Protein AF-X0RWG6-F1 (afdb_monomer_lite)

Secondary structure (DSSP, 8-state):
---HHHHHHHTGGGTT---EEEEETTEEEEEESSHHHHHHHHHHHHHTT--PPTT--EE----TTB-GGG-B--TTSTT--GGGTT-EEEE-TTTS-B-PPPSSHHHHHHHHHTTSSS--HHHHHHHHT-BBTTS-B-EEESHHHHSBTTEEEE-S-GGG--B-GGGS--S-----GGGTS-HHHHHHHHHTTSS-S-TT--SSS-BTTBSPPHHHHHHHHHHHHHHHHHHT-

Foldseek 3Di:
DDDPLRQCQLQLVLFQPQCDFDDAPLDDGATAVDVVLSVLLRLLLVLLVNDADPPFDKQQADHPLQFPPRDGQDSSRPRHDVNRRNFKIQTRCVAQPQDAADPDPVSLVVCVVVSSHSDDPSSQVLQQQWDFPVNHRQKDACCNPRVRRRMIGGDDHPVRNHTPSVSSDDPPPPPPPPVPAPLVRVVVCVVVPLDDADSVCDDPFDGPVGHDDPVSVVVVVVVVVVVVSVVSD

Radius of gyration: 20.29 Å; chains: 1; bounding box: 46×62×39 Å

Sequence (233 aa):
MATTNQVRDWWHLYRCSYGSPTNMFGRSPVYAQNTEWVRALEQAHFNAGYFPTEGGYIGSKRNCPNGIGGKTCQENGNDCSLHNYGLAWDVEYNFNPHIKQATSESQLWDLFNEGVTKYNPDIVDRILAVKNTHGEQMFSWLGYSLGDFMHWQINVPPERQDVDWSTVGDSEMDMQWSDIVDDATWAKAYEDGFIEGNPAVMPQYYFADGPATEDEKKNAYNHIMREQMERTK

pLDDT: mean 78.77, std 21.35, range [32.72, 98.31]

Structure (mmCIF, N/CA/C/O backbone):
data_AF-X0RWG6-F1
#
_entry.id   AF-X0RWG6-F1
#
loop_
_atom_site.group_PDB
_atom_site.id
_atom_site.type_symbol
_atom_site.label_atom_id
_atom_site.label_alt_id
_atom_site.label_comp_id
_atom_site.label_asym_id
_atom_site.label_entity_id
_atom_site.label_seq_id
_atom_site.pdbx_PDB_ins_code
_atom_site.Cartn_x
_atom_site.Cartn_y
_atom_site.Cartn_z
_atom_site.occupancy
_atom_site.B_iso_or_equiv
_atom_site.auth_seq_id
_atom_site.auth_comp_id
_atom_site.auth_asym_id
_atom_site.auth_atom_id
_atom_site.pdbx_PDB_model_num
ATOM 1 N N . MET A 1 1 ? -14.344 0.364 -4.089 1.00 81.12 1 MET A N 1
ATOM 2 C CA . MET A 1 1 ? -13.154 0.857 -3.365 1.00 81.12 1 MET A CA 1
ATOM 3 C C . MET A 1 1 ? -13.531 2.138 -2.635 1.00 81.12 1 MET A C 1
ATOM 5 O O . MET A 1 1 ? -14.317 2.905 -3.186 1.00 81.12 1 MET A O 1
ATOM 9 N N . ALA A 1 2 ? -13.047 2.339 -1.409 1.00 88.25 2 ALA A N 1
ATOM 10 C CA . ALA A 1 2 ? -13.259 3.578 -0.669 1.00 88.25 2 ALA A CA 1
ATOM 11 C C . ALA A 1 2 ? -12.389 4.697 -1.256 1.00 88.25 2 ALA A C 1
ATOM 13 O O . ALA A 1 2 ? -11.316 4.451 -1.803 1.00 88.25 2 ALA A O 1
ATOM 14 N N . THR A 1 3 ? -12.841 5.944 -1.148 1.00 88.75 3 THR A N 1
ATOM 15 C CA . THR A 1 3 ? -11.978 7.085 -1.497 1.00 88.75 3 THR A CA 1
ATOM 16 C C . THR A 1 3 ? -10.972 7.346 -0.375 1.00 88.75 3 THR A C 1
ATOM 18 O O . THR A 1 3 ? -11.255 7.065 0.788 1.00 88.75 3 THR A O 1
ATOM 21 N N . THR A 1 4 ? -9.830 7.975 -0.668 1.00 89.12 4 THR A N 1
ATOM 22 C CA . THR A 1 4 ? -8.869 8.382 0.377 1.00 89.12 4 THR A CA 1
ATOM 23 C C . THR A 1 4 ? -9.514 9.276 1.446 1.00 89.12 4 THR A C 1
ATOM 25 O O . THR A 1 4 ? -9.153 9.182 2.614 1.00 89.12 4 THR A O 1
ATOM 28 N N . ASN A 1 5 ? -10.498 10.111 1.086 1.00 90.50 5 ASN A N 1
ATOM 29 C CA . ASN A 1 5 ? -11.253 10.911 2.061 1.00 90.50 5 ASN A CA 1
ATOM 30 C C . ASN A 1 5 ? -12.082 10.033 2.998 1.00 90.50 5 ASN A C 1
ATOM 32 O O . ASN A 1 5 ? -12.010 10.198 4.207 1.00 90.50 5 ASN A O 1
ATOM 36 N N . GLN A 1 6 ? -12.789 9.048 2.450 1.00 93.81 6 GLN A N 1
ATOM 37 C CA . GLN A 1 6 ? -13.560 8.104 3.253 1.00 93.81 6 GLN A CA 1
ATOM 38 C C . GLN A 1 6 ? -12.669 7.317 4.226 1.00 93.81 6 GLN A C 1
ATOM 40 O O . GLN A 1 6 ? -13.043 7.126 5.379 1.00 93.81 6 GLN A O 1
ATOM 45 N N . VAL A 1 7 ? -11.466 6.917 3.796 1.00 94.81 7 VAL A N 1
ATOM 46 C CA . VAL A 1 7 ? -10.490 6.266 4.686 1.00 94.81 7 VAL A CA 1
ATOM 47 C C . VAL A 1 7 ? -10.042 7.217 5.802 1.00 94.81 7 VAL A C 1
ATOM 49 O O . VAL A 1 7 ? -10.005 6.814 6.961 1.00 94.81 7 VAL A O 1
ATOM 52 N N . ARG A 1 8 ? -9.761 8.494 5.506 1.00 93.88 8 ARG A N 1
ATOM 53 C CA . ARG A 1 8 ? -9.432 9.491 6.548 1.00 93.88 8 ARG A CA 1
ATOM 54 C C . ARG A 1 8 ? -10.553 9.651 7.569 1.00 93.88 8 ARG A C 1
ATOM 56 O O . ARG A 1 8 ? -10.256 9.754 8.755 1.00 93.88 8 ARG A O 1
ATOM 63 N N . ASP A 1 9 ? -11.803 9.655 7.117 1.00 93.62 9 ASP A N 1
ATOM 64 C CA . ASP A 1 9 ? -12.968 9.799 7.990 1.00 93.62 9 ASP A CA 1
ATOM 65 C C . ASP A 1 9 ? -13.109 8.590 8.926 1.00 93.62 9 ASP A C 1
ATOM 67 O O . ASP A 1 9 ? -13.263 8.755 10.139 1.00 93.62 9 ASP A O 1
ATOM 71 N N . TRP A 1 10 ? -12.972 7.369 8.397 1.00 95.31 10 TRP A N 1
ATOM 72 C CA . TRP A 1 10 ? -12.971 6.143 9.205 1.00 95.31 10 TRP A CA 1
ATOM 73 C C . TRP A 1 10 ? -11.865 6.139 10.263 1.00 95.31 10 TRP A C 1
ATOM 75 O O . TRP A 1 10 ? -12.089 5.735 11.401 1.00 95.31 10 TRP A O 1
ATOM 85 N N . TRP A 1 11 ? -10.686 6.642 9.904 1.00 94.88 11 TRP A N 1
ATOM 86 C CA . TRP A 1 11 ? -9.484 6.590 10.732 1.00 94.88 11 TRP A CA 1
ATOM 87 C C . TRP A 1 11 ? -9.155 7.905 11.453 1.00 94.88 11 TRP A C 1
ATOM 89 O O . TRP A 1 11 ? -8.044 8.070 11.958 1.00 94.88 11 TRP A O 1
ATOM 99 N N . HIS A 1 12 ? -10.092 8.851 11.540 1.00 92.31 12 HIS A N 1
ATOM 100 C CA . HIS A 1 12 ? -9.817 10.211 12.026 1.00 92.31 12 HIS A CA 1
ATOM 101 C C . HIS A 1 12 ? -9.198 10.262 13.438 1.00 92.31 12 HIS A C 1
ATOM 103 O O . HIS A 1 12 ? -8.358 11.122 13.704 1.00 92.31 12 HIS A O 1
ATOM 109 N N . LEU A 1 13 ? -9.546 9.317 14.322 1.00 92.00 13 LEU A N 1
ATOM 110 C CA . LEU A 1 13 ? -8.987 9.208 15.680 1.00 92.00 13 LEU A CA 1
ATOM 111 C C . LEU A 1 13 ? -7.492 8.850 15.705 1.00 92.00 13 LEU A C 1
ATOM 113 O O . LEU A 1 13 ? -6.821 9.092 16.705 1.00 92.00 13 LEU A O 1
ATOM 117 N N . TYR A 1 14 ? -6.963 8.310 14.607 1.00 93.31 14 TYR A N 1
ATOM 118 C CA . TYR A 1 14 ? -5.566 7.896 14.453 1.00 93.31 14 TYR A CA 1
ATOM 119 C C . TYR A 1 14 ? -4.716 8.946 13.732 1.00 93.31 14 TYR A C 1
ATOM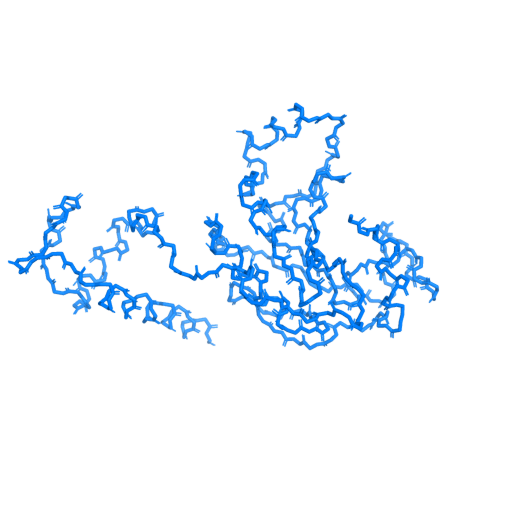 121 O O . TYR A 1 14 ? -3.551 8.707 13.415 1.00 93.31 14 TYR A O 1
ATOM 129 N N . ARG A 1 15 ? -5.275 10.130 13.462 1.00 92.88 15 ARG A N 1
ATOM 130 C CA . ARG A 1 15 ? -4.546 11.234 12.839 1.00 92.88 15 ARG A CA 1
ATOM 131 C C . ARG A 1 15 ? -3.292 11.574 13.642 1.00 92.88 15 ARG A C 1
ATOM 133 O O . ARG A 1 15 ? -3.354 11.773 14.852 1.00 92.88 15 ARG A O 1
ATOM 140 N N . CYS A 1 16 ? -2.164 11.701 12.949 1.00 91.69 16 CYS A N 1
ATOM 141 C CA . CYS A 1 16 ? -0.854 11.974 13.544 1.00 91.69 16 CYS A CA 1
ATOM 142 C C . CYS A 1 16 ? -0.359 10.898 14.523 1.00 91.69 16 CYS A C 1
ATOM 144 O O . CYS A 1 16 ? 0.571 11.149 15.290 1.00 91.69 16 CYS A O 1
ATOM 146 N N . SER A 1 17 ? -0.941 9.702 14.463 1.00 91.56 17 SER A N 1
ATOM 147 C CA . SER A 1 17 ? -0.406 8.479 15.045 1.00 91.56 17 SER A CA 1
ATOM 148 C C . SER A 1 17 ? 0.060 7.587 13.902 1.00 91.56 17 SER A C 1
ATOM 150 O O . SER A 1 17 ? -0.645 7.441 12.912 1.00 91.56 17 SER A O 1
ATOM 152 N N . TYR A 1 18 ? 1.240 6.985 14.025 1.00 85.06 18 TYR A N 1
ATOM 153 C CA . TYR A 1 18 ? 1.789 6.090 12.995 1.00 85.06 18 TYR A CA 1
ATOM 154 C C . TYR A 1 18 ? 1.757 4.618 13.428 1.00 85.06 18 TYR A C 1
ATOM 156 O O . TYR A 1 18 ? 2.225 3.755 12.694 1.00 85.06 18 TYR A O 1
ATOM 164 N N . GLY A 1 19 ? 1.231 4.334 14.623 1.00 90.81 19 GLY A N 1
ATOM 165 C CA . GLY A 1 19 ? 1.231 3.000 15.213 1.00 90.81 19 GLY A CA 1
ATOM 166 C C . GLY A 1 19 ? 2.627 2.515 15.608 1.00 90.81 19 GLY A C 1
ATOM 167 O O . GLY A 1 19 ? 3.456 3.289 16.097 1.00 90.81 19 GLY A O 1
ATOM 168 N N . SER A 1 20 ? 2.878 1.219 15.438 1.00 91.12 20 SER A N 1
ATOM 169 C CA . SER A 1 20 ? 4.115 0.557 15.861 1.00 91.12 20 SER A CA 1
ATOM 170 C C . SER A 1 20 ? 5.115 0.410 14.708 1.00 91.12 20 SER A C 1
ATOM 172 O O . SER A 1 20 ? 4.711 0.231 13.557 1.00 91.12 20 SER A O 1
ATOM 174 N N . PRO A 1 21 ? 6.430 0.475 14.992 1.00 92.56 21 PRO A N 1
ATOM 175 C CA . PRO A 1 21 ? 7.446 0.175 13.996 1.00 92.56 21 PRO A CA 1
ATOM 176 C C . PRO A 1 21 ? 7.470 -1.327 13.676 1.00 92.56 21 PRO A C 1
ATOM 178 O O . PRO A 1 21 ? 7.308 -2.174 14.552 1.00 92.56 21 PRO A O 1
ATOM 181 N N . THR A 1 22 ? 7.731 -1.639 12.416 1.00 92.44 22 THR A N 1
ATOM 182 C CA . THR A 1 22 ? 7.941 -2.970 11.848 1.00 92.44 22 THR A CA 1
ATOM 183 C C . THR A 1 22 ? 8.980 -2.874 10.720 1.00 92.44 22 THR A C 1
ATOM 185 O O . THR A 1 22 ? 9.691 -1.870 10.601 1.00 92.44 22 THR A O 1
ATOM 188 N N . ASN A 1 23 ? 9.091 -3.915 9.900 1.00 92.00 23 ASN A N 1
ATOM 189 C CA . ASN A 1 23 ? 9.908 -3.947 8.697 1.00 92.00 23 ASN A CA 1
ATOM 190 C C . ASN A 1 23 ? 9.072 -4.364 7.476 1.00 92.00 23 ASN A C 1
ATOM 192 O O . ASN A 1 23 ? 8.010 -4.959 7.634 1.00 92.00 23 ASN A O 1
ATOM 196 N N . MET A 1 24 ? 9.553 -4.012 6.285 1.00 89.94 24 MET A N 1
ATOM 197 C CA . MET A 1 24 ? 9.026 -4.470 4.998 1.00 89.94 24 MET A CA 1
ATOM 198 C C . MET A 1 24 ? 10.204 -4.677 4.053 1.00 89.94 24 MET A C 1
ATOM 200 O O . MET A 1 24 ? 11.048 -3.787 3.911 1.00 89.94 24 MET A O 1
ATOM 204 N N . PHE A 1 25 ? 10.290 -5.842 3.429 1.00 88.75 25 PHE A N 1
ATOM 205 C CA . PHE A 1 25 ? 11.396 -6.278 2.584 1.00 88.75 25 PHE A CA 1
ATOM 206 C C . PHE A 1 25 ? 12.756 -6.119 3.279 1.00 88.75 25 PHE A C 1
ATOM 208 O O . PHE A 1 25 ? 13.699 -5.573 2.704 1.00 88.75 25 PHE A O 1
ATOM 215 N N . GLY A 1 26 ? 12.838 -6.477 4.564 1.00 85.31 26 GLY A N 1
ATOM 216 C CA . GLY A 1 26 ? 14.047 -6.308 5.381 1.00 85.31 26 GLY A CA 1
ATOM 217 C C . GLY A 1 26 ? 14.424 -4.853 5.704 1.00 85.31 26 GLY A C 1
ATOM 218 O O . GLY A 1 26 ? 15.473 -4.608 6.294 1.00 85.31 26 GLY A O 1
ATOM 219 N N . ARG A 1 27 ? 13.591 -3.865 5.353 1.00 85.88 27 ARG A N 1
ATOM 220 C CA . ARG A 1 27 ? 13.851 -2.436 5.597 1.00 85.88 27 ARG A CA 1
ATOM 221 C C . ARG A 1 27 ? 13.063 -1.946 6.798 1.00 85.88 27 ARG A C 1
ATOM 223 O O . ARG A 1 27 ? 11.886 -2.260 6.948 1.00 85.88 27 ARG A O 1
ATOM 230 N N . SER A 1 28 ? 13.707 -1.148 7.640 1.00 87.88 28 SER A N 1
ATOM 231 C CA . SER A 1 28 ? 13.160 -0.652 8.904 1.00 87.88 28 SER A CA 1
ATOM 232 C C . SER A 1 28 ? 13.667 0.772 9.186 1.00 87.88 28 SER A C 1
ATOM 234 O O . SER A 1 28 ? 14.787 1.097 8.785 1.00 87.88 28 SER A O 1
ATOM 236 N N . PRO A 1 29 ? 12.894 1.633 9.877 1.00 91.69 29 PRO A N 1
ATOM 237 C CA . PRO A 1 29 ? 11.546 1.383 10.390 1.00 91.69 29 PRO A CA 1
ATOM 238 C C . PRO A 1 29 ? 10.444 1.647 9.356 1.00 91.69 29 PRO A C 1
ATOM 240 O O . PRO A 1 29 ? 10.416 2.697 8.711 1.00 91.69 29 PRO A O 1
ATOM 243 N N . VAL A 1 30 ? 9.484 0.724 9.282 1.00 92.81 30 VAL A N 1
ATOM 244 C CA . VAL A 1 30 ? 8.192 0.899 8.603 1.00 92.81 30 VAL A CA 1
ATOM 245 C C . VAL A 1 30 ? 7.111 1.065 9.665 1.00 92.81 30 VAL A C 1
ATOM 247 O O . VAL A 1 30 ? 7.063 0.277 10.599 1.00 92.81 30 VAL A O 1
ATOM 250 N N . TYR A 1 31 ? 6.268 2.090 9.573 1.00 95.00 31 TYR A N 1
ATOM 251 C CA . TYR A 1 31 ? 5.232 2.355 10.578 1.00 95.00 31 TYR A CA 1
ATOM 252 C C . TYR A 1 31 ? 3.849 1.922 10.092 1.00 95.00 31 TYR A C 1
ATOM 254 O O . TYR A 1 31 ? 3.516 2.108 8.921 1.00 95.00 31 TYR A O 1
ATOM 262 N N . ALA A 1 32 ? 3.056 1.340 10.992 1.00 96.38 32 ALA A N 1
ATOM 263 C CA . ALA A 1 32 ? 1.688 0.911 10.725 1.00 96.38 32 ALA A CA 1
ATOM 264 C C . ALA A 1 32 ? 0.845 0.874 12.008 1.00 96.38 32 ALA A C 1
ATOM 266 O O . ALA A 1 32 ? 1.353 0.491 13.065 1.00 96.38 32 ALA A O 1
ATOM 267 N N . GLN A 1 33 ? -0.456 1.184 11.919 1.00 96.06 33 GLN A N 1
ATOM 268 C CA . GLN A 1 33 ? -1.385 0.967 13.049 1.00 96.06 33 GLN A CA 1
ATOM 269 C C . GLN A 1 33 ? -1.529 -0.515 13.407 1.00 96.06 33 GLN A C 1
ATOM 271 O O . GLN A 1 33 ? -1.665 -0.846 14.581 1.00 96.06 33 GLN A O 1
ATOM 276 N N . ASN A 1 34 ? -1.433 -1.401 12.415 1.00 95.69 34 ASN A N 1
ATOM 277 C CA . ASN A 1 34 ? -1.346 -2.839 12.614 1.00 95.69 34 ASN A CA 1
ATOM 278 C C . ASN A 1 34 ? -0.223 -3.406 11.732 1.00 95.69 34 ASN A C 1
ATOM 280 O O . ASN A 1 34 ? -0.214 -3.249 10.510 1.00 95.69 34 ASN A O 1
ATOM 284 N N . THR A 1 35 ? 0.750 -4.056 12.368 1.00 93.00 35 THR A N 1
ATOM 285 C CA . THR A 1 35 ? 1.936 -4.604 11.700 1.00 93.00 35 THR A CA 1
ATOM 286 C C . THR A 1 35 ? 1.615 -5.808 10.813 1.00 93.00 35 THR A C 1
ATOM 288 O O . THR A 1 35 ? 2.372 -6.081 9.880 1.00 93.00 35 THR A O 1
ATOM 291 N N . GLU A 1 36 ? 0.485 -6.490 11.029 1.00 95.00 36 GLU A N 1
ATOM 292 C CA . GLU A 1 36 ? 0.035 -7.588 10.168 1.00 95.00 36 GLU A CA 1
ATOM 293 C C . GLU A 1 36 ? -0.296 -7.122 8.754 1.00 95.00 36 GLU A C 1
ATOM 295 O O . GLU A 1 36 ? -0.085 -7.872 7.807 1.00 95.00 36 GLU A O 1
ATOM 300 N N . TRP A 1 37 ? -0.738 -5.876 8.578 1.00 97.19 37 TRP A N 1
ATOM 301 C CA . TRP A 1 37 ? -1.005 -5.342 7.246 1.00 97.19 37 TRP A CA 1
ATOM 302 C C . TRP A 1 37 ? 0.262 -5.216 6.413 1.00 97.19 37 TRP A C 1
ATOM 304 O O . TRP A 1 37 ? 0.253 -5.544 5.234 1.00 97.19 37 TRP A O 1
ATOM 314 N N . VAL A 1 38 ? 1.357 -4.765 7.029 1.00 96.12 38 VAL A N 1
ATOM 315 C CA . VAL A 1 38 ? 2.650 -4.646 6.345 1.00 96.12 38 VAL A CA 1
ATOM 316 C C . VAL A 1 38 ? 3.137 -6.027 5.929 1.00 96.12 38 VAL A C 1
ATOM 318 O O . VAL A 1 38 ? 3.558 -6.206 4.791 1.00 96.12 38 VAL A O 1
ATOM 321 N N . ARG A 1 39 ? 2.996 -7.017 6.817 1.00 94.88 39 ARG A N 1
ATOM 322 C CA . ARG A 1 39 ? 3.348 -8.410 6.529 1.00 94.88 39 ARG A CA 1
ATOM 323 C C . ARG A 1 39 ? 2.478 -9.008 5.419 1.00 94.88 39 ARG A C 1
ATOM 325 O O . ARG A 1 39 ? 2.999 -9.695 4.550 1.00 94.88 39 ARG A O 1
ATOM 332 N N . ALA A 1 40 ? 1.172 -8.755 5.434 1.00 96.25 40 ALA A N 1
ATOM 333 C CA . ALA A 1 40 ? 0.257 -9.230 4.400 1.00 96.25 40 ALA A CA 1
ATOM 334 C C . ALA A 1 40 ? 0.555 -8.577 3.045 1.00 96.25 40 ALA A C 1
ATOM 336 O O . ALA A 1 40 ? 0.587 -9.265 2.028 1.00 96.25 40 ALA A O 1
ATOM 337 N N . LEU A 1 41 ? 0.831 -7.270 3.037 1.00 97.31 41 LEU A N 1
ATOM 338 C CA . LEU A 1 41 ? 1.223 -6.541 1.838 1.00 97.31 41 LEU A CA 1
ATOM 339 C C . LEU A 1 41 ? 2.539 -7.093 1.279 1.00 97.31 41 LEU A C 1
ATOM 341 O O . LEU A 1 41 ? 2.598 -7.429 0.104 1.00 97.31 41 LEU A O 1
ATOM 345 N N . GLU A 1 42 ? 3.570 -7.235 2.112 1.00 95.38 42 GLU A N 1
ATOM 346 C CA . GLU A 1 42 ? 4.862 -7.823 1.739 1.00 95.38 42 GLU A CA 1
ATOM 347 C C . GLU A 1 42 ? 4.717 -9.239 1.168 1.00 95.38 42 GLU A C 1
ATOM 349 O O . GLU A 1 42 ? 5.243 -9.530 0.095 1.00 95.38 42 GLU A O 1
ATOM 354 N N . GLN A 1 43 ? 3.968 -10.111 1.845 1.00 92.25 43 GLN A N 1
ATOM 355 C CA . GLN A 1 43 ? 3.752 -11.477 1.378 1.00 92.25 43 GLN A CA 1
ATOM 356 C C . GLN A 1 43 ? 3.003 -11.502 0.042 1.00 92.25 43 GLN A C 1
ATOM 358 O O . GLN A 1 43 ? 3.377 -12.261 -0.849 1.00 92.25 43 GLN A O 1
ATOM 363 N N . ALA A 1 44 ? 1.991 -10.648 -0.132 1.00 94.94 44 ALA A N 1
ATOM 364 C CA . ALA A 1 44 ? 1.261 -10.536 -1.390 1.00 94.94 44 ALA A CA 1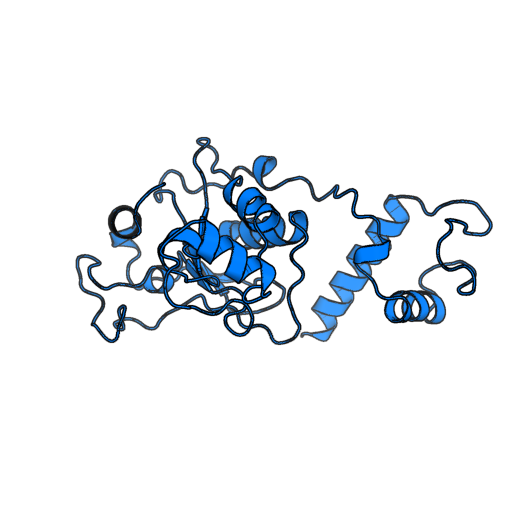
ATOM 365 C C . ALA A 1 44 ? 2.164 -10.065 -2.540 1.00 94.94 44 ALA A C 1
ATOM 367 O O . ALA A 1 44 ? 2.028 -10.560 -3.654 1.00 94.94 44 ALA A O 1
ATOM 368 N N . HIS A 1 45 ? 3.118 -9.166 -2.275 1.00 94.38 45 HIS A N 1
ATOM 369 C CA . HIS A 1 45 ? 4.126 -8.771 -3.261 1.00 94.38 45 HIS A CA 1
ATOM 370 C C . HIS A 1 45 ? 4.988 -9.967 -3.679 1.00 94.38 45 HIS A C 1
ATOM 372 O O . HIS A 1 45 ? 5.111 -10.237 -4.873 1.00 94.38 45 HIS A O 1
ATOM 378 N N . PHE A 1 46 ? 5.537 -10.717 -2.719 1.00 90.06 46 PHE A N 1
ATOM 379 C CA . PHE A 1 46 ? 6.344 -11.898 -3.032 1.00 90.06 46 PHE A CA 1
ATOM 380 C C . PHE A 1 46 ? 5.549 -12.950 -3.811 1.00 90.06 46 PHE A C 1
ATOM 382 O O . PHE A 1 46 ? 5.999 -13.390 -4.864 1.00 90.06 46 PHE A O 1
ATOM 389 N N . ASN A 1 47 ? 4.331 -13.272 -3.364 1.00 85.69 47 ASN A N 1
ATOM 390 C CA . ASN A 1 47 ? 3.434 -14.232 -4.022 1.00 85.69 47 ASN A CA 1
ATOM 391 C C . ASN A 1 47 ? 3.009 -13.802 -5.436 1.00 85.69 47 ASN A C 1
ATOM 393 O O . ASN A 1 47 ? 2.520 -14.605 -6.237 1.00 85.69 47 ASN A O 1
ATOM 397 N N . ALA A 1 48 ? 3.149 -12.516 -5.733 1.00 87.62 48 ALA A N 1
ATOM 398 C CA . ALA A 1 48 ? 2.871 -11.944 -7.030 1.00 87.62 48 ALA A CA 1
ATOM 399 C C . ALA A 1 48 ? 4.099 -11.893 -7.955 1.00 87.62 48 ALA A C 1
ATOM 401 O O . ALA A 1 48 ? 3.959 -11.518 -9.115 1.00 87.62 48 ALA A O 1
ATOM 402 N N . GLY A 1 49 ? 5.282 -12.292 -7.475 1.00 86.06 49 GLY A N 1
ATOM 403 C CA . GLY A 1 49 ? 6.538 -12.228 -8.227 1.00 86.06 49 GLY A CA 1
ATOM 404 C C . GLY A 1 49 ? 7.231 -10.865 -8.158 1.00 86.06 49 GLY A C 1
ATOM 405 O O . GLY A 1 49 ? 8.100 -10.571 -8.976 1.00 86.06 49 GLY A O 1
ATOM 406 N N . TYR A 1 50 ? 6.864 -10.006 -7.203 1.00 89.81 50 TYR A N 1
ATOM 407 C CA . TYR A 1 50 ? 7.579 -8.757 -6.965 1.00 89.81 50 TYR A CA 1
ATOM 408 C C . TYR A 1 50 ? 8.870 -9.025 -6.184 1.00 89.81 50 TYR A C 1
ATOM 410 O O . TYR A 1 50 ? 8.835 -9.453 -5.028 1.00 89.81 50 TYR A O 1
ATOM 418 N N . PHE A 1 51 ? 10.013 -8.693 -6.781 1.00 89.25 51 PHE A N 1
ATOM 419 C CA . PHE A 1 51 ? 11.319 -8.791 -6.128 1.00 89.25 51 PHE A CA 1
ATOM 420 C C . PHE A 1 51 ? 11.816 -7.404 -5.719 1.00 89.25 51 PHE A C 1
ATOM 422 O O . PHE A 1 51 ? 11.990 -6.560 -6.599 1.00 89.25 51 PHE A O 1
ATOM 429 N N . PRO A 1 52 ? 12.060 -7.116 -4.427 1.00 88.81 52 PRO A N 1
ATOM 430 C CA . PRO A 1 52 ? 12.561 -5.814 -3.993 1.00 88.81 52 PRO A CA 1
ATOM 431 C C . PRO A 1 52 ? 13.996 -5.566 -4.496 1.00 88.81 52 PRO A C 1
ATOM 433 O O . PRO A 1 52 ? 14.834 -6.460 -4.462 1.00 88.81 52 PRO A O 1
ATOM 436 N N . THR A 1 53 ? 14.304 -4.341 -4.928 1.00 89.31 53 THR A N 1
ATOM 437 C CA . THR A 1 53 ? 15.645 -3.948 -5.399 1.00 89.31 53 THR A CA 1
ATOM 438 C C . THR A 1 53 ? 16.520 -3.539 -4.225 1.00 89.31 53 THR A C 1
ATOM 440 O O . THR A 1 53 ? 16.107 -2.711 -3.418 1.00 89.31 53 THR A O 1
ATOM 443 N N . GLU A 1 54 ? 17.758 -4.022 -4.143 1.00 85.19 54 GLU A N 1
ATOM 444 C CA . GLU A 1 54 ? 18.714 -3.550 -3.133 1.00 85.19 54 GLU A CA 1
ATOM 445 C C . GLU A 1 54 ? 18.770 -2.006 -3.072 1.00 85.19 54 GLU A C 1
ATOM 447 O O . GLU A 1 54 ? 18.827 -1.317 -4.089 1.00 85.19 54 GLU A O 1
ATOM 452 N N . GLY A 1 55 ? 18.676 -1.439 -1.865 1.00 82.00 55 GLY A N 1
ATOM 453 C CA . GLY A 1 55 ? 18.662 0.016 -1.666 1.00 82.00 55 GLY A CA 1
ATOM 454 C C . GLY A 1 55 ? 17.343 0.731 -2.003 1.00 82.00 55 GLY A C 1
ATOM 455 O O . GLY A 1 55 ? 17.252 1.947 -1.832 1.00 82.00 55 GLY A O 1
ATOM 456 N N . GLY A 1 56 ? 16.294 0.018 -2.431 1.00 89.69 56 GLY A N 1
ATOM 457 C CA . GLY A 1 56 ? 14.942 0.579 -2.532 1.00 89.69 56 GLY A CA 1
ATOM 458 C C . GLY A 1 56 ? 14.467 1.169 -1.199 1.00 89.69 56 GLY A C 1
ATOM 459 O O . GLY A 1 56 ? 14.780 0.646 -0.134 1.00 89.69 56 GLY A O 1
ATOM 460 N N . TYR A 1 57 ? 13.726 2.274 -1.224 1.00 92.62 57 TYR A N 1
ATOM 461 C CA . TYR A 1 57 ? 13.254 2.940 -0.004 1.00 92.62 57 TYR A CA 1
ATOM 462 C C . TYR A 1 57 ? 11.773 2.665 0.249 1.00 92.62 57 TYR A C 1
ATOM 464 O O . TYR A 1 57 ? 10.978 2.757 -0.683 1.00 92.62 57 TYR A O 1
ATOM 472 N N . ILE A 1 58 ? 11.405 2.397 1.507 1.00 95.19 58 ILE A N 1
ATOM 473 C CA . ILE A 1 58 ? 10.007 2.273 1.940 1.00 95.19 58 ILE A CA 1
ATOM 474 C C . ILE A 1 58 ? 9.611 3.519 2.731 1.00 95.19 58 ILE A C 1
ATOM 476 O O . ILE A 1 58 ? 10.048 3.723 3.867 1.00 95.19 58 ILE A O 1
ATOM 480 N N . GLY A 1 59 ? 8.769 4.356 2.130 1.00 93.25 59 GLY A N 1
ATOM 481 C CA . GLY A 1 59 ? 8.122 5.464 2.825 1.00 93.25 59 GLY A CA 1
ATOM 482 C C . GLY A 1 59 ? 6.927 4.945 3.612 1.00 93.25 59 GLY A C 1
ATOM 483 O O . GLY A 1 59 ? 6.135 4.180 3.086 1.00 93.25 59 GLY A O 1
ATOM 484 N N . SER A 1 60 ? 6.790 5.313 4.881 1.00 91.62 60 SER A N 1
ATOM 485 C CA . SER A 1 60 ? 5.682 4.820 5.729 1.00 91.62 60 SER A CA 1
ATOM 486 C C . SER A 1 60 ? 5.195 5.823 6.768 1.00 91.62 60 SER A C 1
ATOM 488 O O . SER A 1 60 ? 4.285 5.557 7.552 1.00 91.62 60 SER A O 1
ATOM 490 N N . LYS A 1 61 ? 5.851 6.981 6.833 1.00 88.75 61 LYS A N 1
ATOM 491 C CA . LYS A 1 61 ? 5.524 8.028 7.787 1.00 88.75 61 LYS A CA 1
ATOM 492 C C . LYS A 1 61 ? 5.719 9.384 7.162 1.00 88.75 61 LYS A C 1
ATOM 494 O O . LYS A 1 61 ? 6.621 9.604 6.353 1.00 88.75 61 LYS A O 1
ATOM 499 N N . ARG A 1 62 ? 4.933 10.333 7.650 1.00 86.06 62 ARG A N 1
ATOM 500 C CA . ARG A 1 62 ? 5.119 11.744 7.350 1.00 86.06 62 ARG A CA 1
ATOM 501 C C . ARG A 1 62 ? 4.954 12.555 8.617 1.00 86.06 62 ARG A C 1
ATOM 503 O O . ARG A 1 62 ? 3.981 12.375 9.334 1.00 86.06 62 ARG A O 1
ATOM 510 N N . ASN A 1 63 ? 5.900 13.445 8.896 1.00 85.00 63 ASN A N 1
ATOM 511 C CA . ASN A 1 63 ? 5.883 14.207 10.142 1.00 85.00 63 ASN A CA 1
ATOM 512 C C . ASN A 1 63 ? 4.671 15.143 10.177 1.00 85.00 63 ASN A C 1
ATOM 514 O O . ASN A 1 63 ? 4.618 16.105 9.412 1.00 85.00 63 ASN A O 1
ATOM 518 N N . CYS A 1 64 ? 3.717 14.902 11.073 1.00 86.00 64 CYS A N 1
ATOM 519 C CA . CYS A 1 64 ? 2.719 15.908 11.410 1.00 86.00 64 CYS A CA 1
ATOM 520 C C . CYS A 1 64 ? 3.388 17.184 11.962 1.00 86.00 64 CYS A C 1
ATOM 522 O O . CYS A 1 64 ? 4.393 17.085 12.667 1.00 86.00 64 CYS A O 1
ATOM 524 N N . PRO A 1 65 ? 2.846 18.376 11.657 1.00 90.00 65 PRO A N 1
ATOM 525 C CA . PRO A 1 65 ? 1.566 18.617 10.989 1.00 90.00 65 PRO A CA 1
ATOM 526 C C . PRO A 1 65 ? 1.661 18.717 9.452 1.00 90.00 65 PRO A C 1
ATOM 528 O O . PRO A 1 65 ? 0.754 19.262 8.828 1.00 90.00 65 PRO A O 1
ATOM 531 N N . ASN A 1 66 ? 2.721 18.213 8.808 1.00 90.75 66 ASN A N 1
ATOM 532 C CA . ASN A 1 66 ? 2.854 18.308 7.352 1.00 90.75 66 ASN A CA 1
ATOM 533 C C . ASN A 1 66 ? 1.809 17.431 6.645 1.00 90.75 66 ASN A C 1
ATOM 535 O O . ASN A 1 66 ? 1.856 16.200 6.705 1.00 90.75 66 ASN A O 1
ATOM 539 N N . GLY A 1 67 ? 0.892 18.096 5.949 1.00 89.38 67 GLY A N 1
ATOM 540 C CA . GLY A 1 67 ? -0.128 17.546 5.066 1.00 89.38 67 GLY A CA 1
ATOM 541 C C . GLY A 1 67 ? 0.293 17.587 3.592 1.00 89.38 67 GLY A C 1
ATOM 542 O O . GLY A 1 67 ? 1.435 17.897 3.235 1.00 89.38 67 GLY A O 1
ATOM 543 N N . ILE A 1 68 ? -0.567 17.108 2.702 1.00 88.56 68 ILE A N 1
ATOM 544 C CA . ILE A 1 68 ? -0.287 16.867 1.276 1.00 88.56 68 ILE A CA 1
ATOM 545 C C . ILE A 1 68 ? -0.039 18.191 0.541 1.00 88.56 68 ILE A C 1
ATOM 547 O O . ILE A 1 68 ? -0.652 19.210 0.847 1.00 88.56 68 ILE A O 1
ATOM 551 N N . GLY A 1 69 ? 0.876 18.182 -0.435 1.00 84.19 69 GLY A N 1
ATOM 552 C CA . GLY A 1 69 ? 1.112 19.338 -1.310 1.00 84.19 69 GLY A CA 1
ATOM 553 C C . GLY A 1 69 ? 1.643 20.580 -0.586 1.00 84.19 69 GLY A C 1
ATOM 554 O O . GLY A 1 69 ? 1.348 21.697 -0.994 1.00 84.19 69 GLY A O 1
ATOM 555 N N . GLY A 1 70 ? 2.372 20.393 0.520 1.00 85.19 70 GLY A N 1
ATOM 556 C CA . GLY A 1 70 ? 2.913 21.487 1.335 1.00 85.19 70 GLY A CA 1
ATOM 557 C C . GLY A 1 70 ? 1.898 22.155 2.268 1.00 85.19 70 GLY A C 1
ATOM 558 O O . GLY A 1 70 ? 2.243 23.119 2.945 1.00 85.19 70 GLY A O 1
ATOM 559 N N . LYS A 1 71 ? 0.660 21.656 2.328 1.00 92.06 71 LYS A N 1
ATOM 560 C CA . LYS A 1 71 ? -0.370 22.161 3.241 1.00 92.06 71 LYS A CA 1
ATOM 561 C C . LYS A 1 71 ? -0.229 21.569 4.640 1.00 92.06 71 LYS A C 1
ATOM 563 O O . LYS A 1 71 ? 0.440 20.559 4.837 1.00 92.06 71 LYS A O 1
ATOM 568 N N . THR A 1 72 ? -0.913 22.168 5.605 1.00 93.75 72 THR A N 1
ATOM 569 C CA . THR A 1 72 ? -1.025 21.644 6.971 1.00 93.75 72 THR A CA 1
ATOM 570 C C . THR A 1 72 ? -2.106 20.566 7.042 1.00 93.75 72 THR A C 1
ATOM 572 O O . THR A 1 72 ? -3.208 20.771 6.545 1.00 93.75 72 THR A O 1
ATOM 575 N N . CYS A 1 73 ? -1.812 19.440 7.691 1.00 93.38 73 CYS A N 1
ATOM 576 C CA . CYS A 1 73 ? -2.795 18.417 8.041 1.00 93.38 73 CYS A CA 1
ATOM 577 C C . CYS A 1 73 ? -3.782 18.981 9.077 1.00 93.38 73 CYS A C 1
ATOM 579 O O . CYS A 1 73 ? -3.410 19.273 10.217 1.00 93.38 73 CYS A O 1
ATOM 581 N N . GLN A 1 74 ? -5.037 19.164 8.668 1.00 90.31 74 GLN A N 1
ATOM 582 C CA . GLN A 1 74 ? -6.070 19.822 9.467 1.00 90.31 74 GLN A CA 1
ATOM 583 C C . GLN A 1 74 ? -6.668 18.887 10.530 1.00 90.31 74 GLN A C 1
ATOM 585 O O . GLN A 1 74 ? -6.524 17.666 10.469 1.00 90.31 74 GLN A O 1
ATOM 590 N N . GLU A 1 75 ? -7.347 19.458 11.530 1.00 86.62 75 GLU A N 1
ATOM 591 C CA . GLU A 1 75 ? -7.975 18.692 12.623 1.00 86.62 75 GLU A CA 1
ATOM 592 C C . GLU A 1 75 ? -9.064 17.733 12.166 1.00 86.62 75 GLU A C 1
ATOM 594 O O . GLU A 1 75 ? -9.155 16.617 12.669 1.00 86.62 75 GLU A O 1
ATOM 599 N N . ASN A 1 76 ? -9.815 18.135 11.150 1.00 83.69 76 ASN A N 1
ATOM 600 C CA . ASN A 1 76 ? -10.838 17.325 10.497 1.00 83.69 76 ASN A CA 1
ATOM 601 C C . ASN A 1 76 ? -10.267 16.305 9.491 1.00 83.69 76 ASN A C 1
ATOM 603 O O . ASN A 1 76 ? -11.030 15.724 8.733 1.00 83.69 76 ASN A O 1
ATOM 607 N N . GLY A 1 77 ? -8.943 16.120 9.422 1.00 84.12 77 GLY A N 1
ATOM 608 C CA . GLY A 1 77 ? -8.304 15.201 8.476 1.00 84.12 77 GLY A CA 1
ATOM 609 C C . GLY A 1 77 ? -8.114 15.757 7.061 1.00 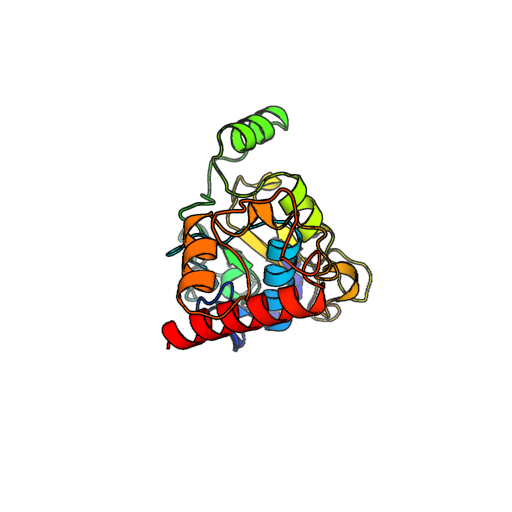84.12 77 GLY A C 1
ATOM 610 O O . GLY A 1 77 ? -7.423 15.134 6.249 1.00 84.12 77 GLY A O 1
ATOM 611 N N . ASN A 1 78 ? -8.652 16.942 6.752 1.00 86.75 78 ASN A N 1
ATOM 612 C CA . ASN A 1 78 ? -8.422 17.578 5.459 1.00 86.75 78 ASN A CA 1
ATOM 613 C C . ASN A 1 78 ? -6.934 17.846 5.243 1.00 86.75 78 ASN A C 1
ATOM 615 O O . ASN A 1 78 ? -6.190 18.180 6.167 1.00 86.75 78 ASN A O 1
ATOM 619 N N . ASP A 1 79 ? -6.507 17.691 3.992 1.00 90.50 79 ASP A N 1
ATOM 620 C CA . ASP A 1 79 ? -5.113 17.818 3.571 1.00 90.50 79 ASP A CA 1
ATOM 621 C C . ASP A 1 79 ? -4.131 16.866 4.301 1.00 90.50 79 ASP A C 1
ATOM 623 O O . ASP A 1 79 ? -2.928 16.952 4.075 1.00 90.50 79 ASP A O 1
ATOM 627 N N . CYS A 1 80 ? -4.579 15.918 5.132 1.00 92.88 80 CYS A N 1
ATOM 628 C CA . CYS A 1 80 ? -3.692 14.950 5.783 1.00 92.88 80 CYS A CA 1
ATOM 629 C C . CYS A 1 80 ? -3.327 13.798 4.831 1.00 92.88 80 CYS A C 1
ATOM 631 O O . CYS A 1 80 ? -4.180 13.242 4.142 1.00 92.88 80 CYS A O 1
ATOM 633 N N . SER A 1 81 ? -2.059 13.390 4.778 1.00 94.44 81 SER A N 1
ATOM 634 C CA . SER A 1 81 ? -1.671 12.165 4.060 1.00 94.44 81 SER A CA 1
ATOM 635 C C . SER A 1 81 ? -2.055 10.940 4.880 1.00 94.44 81 SER A C 1
ATOM 637 O O . SER A 1 81 ? -1.998 11.013 6.099 1.00 94.44 81 SER A O 1
ATOM 639 N N . LEU A 1 82 ? -2.383 9.804 4.256 1.00 95.88 82 LEU A N 1
ATOM 640 C CA . LEU A 1 82 ? -2.567 8.547 4.997 1.00 95.88 82 LEU A CA 1
ATOM 641 C C . LEU A 1 82 ? -1.266 8.053 5.659 1.00 95.88 82 LEU A C 1
ATOM 643 O O . LEU A 1 82 ? -1.315 7.379 6.688 1.00 95.88 82 LEU A O 1
ATOM 647 N N . HIS A 1 83 ? -0.104 8.521 5.188 1.00 95.62 83 HIS A N 1
ATOM 648 C CA . HIS A 1 83 ? 1.174 8.398 5.905 1.00 95.62 83 HIS A CA 1
ATOM 649 C C . HIS A 1 83 ? 1.169 9.099 7.271 1.00 95.62 83 HIS A C 1
ATOM 651 O O . HIS A 1 83 ? 1.962 8.750 8.140 1.00 95.62 83 HIS A O 1
ATOM 657 N N . ASN A 1 84 ? 0.295 10.091 7.492 1.00 95.12 84 ASN A N 1
ATOM 658 C CA . ASN A 1 84 ? 0.116 10.722 8.804 1.00 95.12 84 ASN A CA 1
ATOM 659 C C . ASN A 1 84 ? -0.687 9.854 9.788 1.00 95.12 84 ASN A C 1
ATOM 661 O O . ASN A 1 84 ? -0.789 10.222 10.953 1.00 95.12 84 ASN A O 1
ATOM 665 N N . TYR A 1 85 ? -1.266 8.745 9.324 1.00 95.88 85 TYR A N 1
ATOM 666 C CA . TYR A 1 85 ? -2.097 7.836 10.113 1.00 95.88 85 TYR A CA 1
ATOM 667 C C . TYR A 1 85 ? -1.447 6.454 10.275 1.00 95.88 85 TYR A C 1
ATOM 669 O O . TYR A 1 85 ? -2.002 5.615 10.973 1.00 95.88 85 TYR A O 1
ATOM 677 N N . GLY A 1 86 ? -0.305 6.183 9.625 1.00 96.00 86 GLY A N 1
ATOM 678 C CA . GLY A 1 86 ? 0.272 4.832 9.566 1.00 96.00 86 GLY A CA 1
ATOM 679 C C . GLY A 1 86 ? -0.599 3.849 8.772 1.00 96.00 86 GLY A C 1
ATOM 680 O O . GLY A 1 86 ? -0.739 2.695 9.173 1.00 96.00 86 GLY A O 1
ATOM 681 N N . LEU A 1 87 ? -1.234 4.333 7.697 1.00 97.50 87 LEU A N 1
ATOM 682 C CA . LEU A 1 87 ? -2.177 3.577 6.854 1.00 97.50 87 LEU A CA 1
ATOM 683 C C . LEU A 1 87 ? -1.744 3.492 5.386 1.00 97.50 87 LEU A C 1
ATOM 685 O O . LEU A 1 87 ? -2.522 3.028 4.553 1.00 97.50 87 LEU A O 1
ATOM 689 N N . ALA A 1 88 ? -0.560 4.004 5.058 1.00 97.31 88 ALA A N 1
ATOM 690 C CA . ALA A 1 88 ? -0.040 4.020 3.702 1.00 97.31 88 ALA A CA 1
ATOM 691 C C . ALA A 1 88 ? 1.465 3.770 3.672 1.00 97.31 88 ALA A C 1
ATOM 693 O O . ALA A 1 88 ? 2.179 4.112 4.618 1.00 97.31 88 ALA A O 1
ATOM 694 N N . TRP A 1 89 ? 1.917 3.197 2.562 1.00 97.69 89 TRP A N 1
ATOM 695 C CA . TRP A 1 89 ? 3.295 2.809 2.315 1.00 97.69 89 TRP A CA 1
ATOM 696 C C . TRP A 1 89 ? 3.668 3.118 0.867 1.00 97.69 89 TRP A C 1
ATOM 698 O O . TRP A 1 89 ? 2.975 2.713 -0.062 1.00 97.69 89 TRP A O 1
ATOM 708 N N . ASP A 1 90 ? 4.781 3.822 0.693 1.00 97.44 90 ASP A N 1
ATOM 709 C CA . ASP A 1 90 ? 5.392 4.103 -0.599 1.00 97.44 90 ASP A CA 1
ATOM 710 C C . ASP A 1 90 ? 6.493 3.063 -0.818 1.00 97.44 90 ASP A C 1
ATOM 712 O O . ASP A 1 90 ? 7.561 3.134 -0.202 1.00 97.44 90 ASP A O 1
ATOM 716 N N . VAL A 1 91 ? 6.225 2.071 -1.660 1.00 97.50 91 VAL A N 1
ATOM 717 C CA . VAL A 1 91 ? 7.132 0.953 -1.920 1.00 97.50 91 VAL A CA 1
ATOM 718 C C . VAL A 1 91 ? 8.105 1.321 -3.032 1.00 97.50 91 VAL A C 1
ATOM 720 O O . VAL A 1 91 ? 7.725 1.458 -4.193 1.00 97.50 91 VAL A O 1
ATOM 723 N N . GLU A 1 92 ? 9.382 1.434 -2.670 1.00 94.69 92 GLU A N 1
ATOM 724 C CA . GLU A 1 92 ? 10.498 1.636 -3.592 1.00 94.69 92 GLU A CA 1
ATOM 725 C C . GLU A 1 92 ? 10.316 2.864 -4.498 1.00 94.69 92 GLU A C 1
ATOM 727 O O . GLU A 1 92 ? 10.415 2.749 -5.712 1.00 94.69 92 GLU A O 1
ATOM 732 N N . TYR A 1 93 ? 10.080 4.056 -3.925 1.00 87.31 93 TYR A N 1
ATOM 733 C CA . TYR A 1 93 ? 9.751 5.279 -4.695 1.00 87.31 93 TYR A CA 1
ATOM 734 C C . TYR A 1 93 ? 10.735 5.619 -5.832 1.00 87.31 93 TYR A C 1
ATOM 736 O O . TYR A 1 93 ? 10.344 6.213 -6.831 1.00 87.31 93 TYR A O 1
ATOM 744 N N . ASN A 1 94 ? 12.007 5.228 -5.693 1.00 90.06 94 ASN A N 1
ATOM 745 C CA . ASN A 1 94 ? 13.032 5.397 -6.730 1.00 90.06 94 ASN A CA 1
ATOM 746 C C . ASN A 1 94 ? 12.773 4.543 -7.985 1.00 90.06 94 ASN A C 1
ATOM 748 O O . ASN A 1 94 ? 13.286 4.858 -9.053 1.00 90.06 94 ASN A O 1
ATOM 752 N N . PHE A 1 95 ? 12.008 3.463 -7.840 1.00 91.50 95 PHE A N 1
ATOM 753 C CA . PHE A 1 95 ? 11.708 2.465 -8.865 1.00 91.50 95 PHE A CA 1
ATOM 754 C C . PHE A 1 95 ? 10.213 2.400 -9.222 1.00 91.50 95 PHE A C 1
ATOM 756 O O . PHE A 1 95 ? 9.851 1.799 -10.226 1.00 91.50 95 PHE A O 1
ATOM 763 N N . ASN A 1 96 ? 9.349 3.019 -8.413 1.00 93.88 96 ASN A N 1
ATOM 764 C CA . ASN A 1 96 ? 7.909 3.143 -8.640 1.00 93.88 96 ASN A CA 1
ATOM 765 C C . ASN A 1 96 ? 7.488 4.618 -8.501 1.00 93.88 96 ASN A C 1
ATOM 767 O O . ASN A 1 96 ? 6.821 4.980 -7.537 1.00 93.88 96 ASN A O 1
ATOM 771 N N . PRO A 1 97 ? 7.916 5.510 -9.403 1.00 91.62 97 PRO A N 1
ATOM 772 C CA . PRO A 1 97 ? 7.772 6.945 -9.209 1.00 91.62 97 PRO A CA 1
ATOM 773 C C . PRO A 1 97 ? 6.309 7.406 -9.248 1.00 91.62 97 PRO A C 1
ATOM 775 O O . PRO A 1 97 ? 5.480 6.858 -9.976 1.00 91.62 97 PRO A O 1
ATOM 778 N N . HIS A 1 98 ? 6.017 8.496 -8.532 1.00 91.00 98 HIS A N 1
ATOM 779 C CA . HIS A 1 98 ? 4.811 9.284 -8.780 1.00 91.00 98 HIS A CA 1
ATOM 780 C C . HIS A 1 98 ? 4.975 10.074 -10.078 1.00 91.00 98 HIS A C 1
ATOM 782 O O . HIS A 1 98 ? 5.851 10.934 -10.197 1.00 91.00 98 HIS A O 1
ATOM 788 N N . ILE A 1 99 ? 4.121 9.784 -11.052 1.00 88.81 99 ILE A N 1
ATOM 789 C CA . ILE A 1 99 ? 4.108 10.426 -12.364 1.00 88.81 99 ILE A CA 1
ATOM 790 C C . ILE A 1 99 ? 2.778 11.139 -12.619 1.00 88.81 99 ILE A C 1
ATOM 792 O O . ILE A 1 99 ? 1.841 11.100 -11.822 1.00 88.81 99 ILE A O 1
ATOM 796 N N . LYS A 1 100 ? 2.676 11.808 -13.771 1.00 84.69 100 LYS A N 1
ATOM 797 C CA . LYS A 1 100 ? 1.407 12.391 -14.206 1.00 84.69 100 LYS A CA 1
ATOM 798 C C . LYS A 1 100 ? 0.382 11.279 -14.436 1.00 84.69 100 LYS A C 1
ATOM 800 O O . LYS A 1 100 ? 0.649 10.344 -15.184 1.00 84.69 100 LYS A O 1
ATOM 805 N N . GLN A 1 101 ? -0.798 11.447 -13.844 1.00 83.75 101 GLN A N 1
ATOM 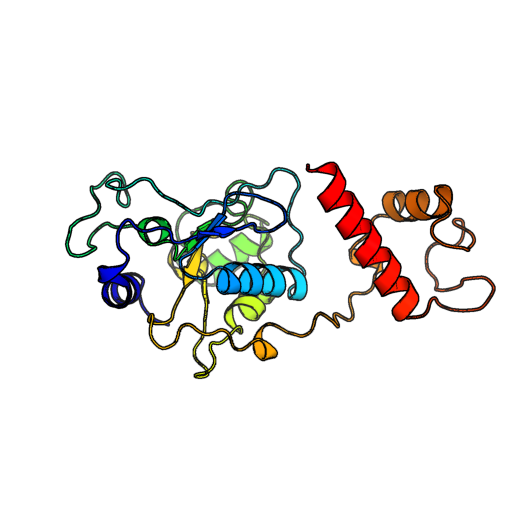806 C CA . GLN A 1 101 ? -1.933 10.542 -13.997 1.00 83.75 101 GLN A CA 1
ATOM 807 C C . GLN A 1 101 ? -2.185 10.180 -15.471 1.00 83.75 101 GLN A C 1
ATOM 809 O O . GLN A 1 101 ? -2.289 11.064 -16.332 1.00 83.75 101 GLN A O 1
ATOM 814 N N . ALA A 1 102 ? -2.332 8.879 -15.734 1.00 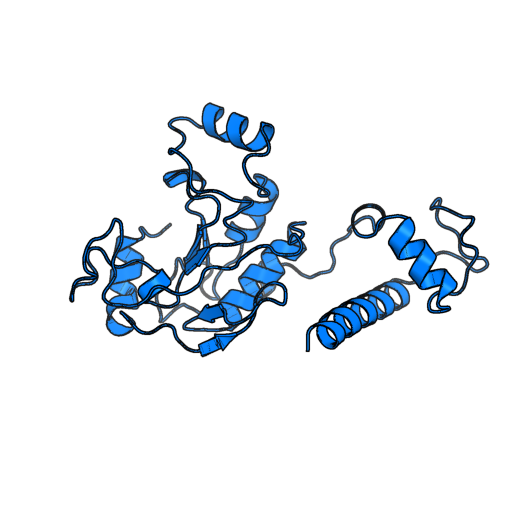82.81 102 ALA A N 1
ATOM 815 C CA . ALA A 1 102 ? -2.789 8.381 -17.020 1.00 82.81 102 ALA A CA 1
ATOM 816 C C . ALA A 1 102 ? -4.236 8.832 -17.272 1.00 82.81 102 ALA A C 1
ATOM 818 O O . ALA A 1 102 ? -5.120 8.683 -16.431 1.00 82.81 102 ALA A O 1
ATOM 819 N N . THR A 1 103 ? -4.482 9.406 -18.443 1.00 84.44 103 THR A N 1
ATOM 820 C CA . THR A 1 103 ? -5.802 9.919 -18.848 1.00 84.44 103 THR A CA 1
ATOM 821 C C . THR A 1 103 ? -6.636 8.888 -19.605 1.00 84.44 103 THR A C 1
ATOM 823 O O . THR A 1 103 ? -7.806 9.129 -19.894 1.00 84.44 103 THR A O 1
ATOM 826 N N . SER A 1 104 ? -6.041 7.740 -19.929 1.00 82.12 104 SER A N 1
ATOM 827 C CA . SER A 1 104 ? -6.691 6.615 -20.593 1.00 82.12 104 SER A CA 1
ATOM 828 C C . SER A 1 104 ? -6.016 5.302 -20.207 1.00 82.12 104 SER A C 1
ATOM 830 O O . SER A 1 104 ? -4.862 5.290 -19.777 1.00 82.12 104 SER A O 1
ATOM 832 N N . GLU A 1 105 ? -6.727 4.196 -20.411 1.00 79.81 105 GLU A N 1
ATOM 833 C CA . GLU A 1 105 ? -6.188 2.850 -20.214 1.00 79.81 105 GLU A CA 1
ATOM 834 C C . GLU A 1 105 ? -4.995 2.569 -21.142 1.00 79.81 105 GLU A C 1
ATOM 836 O O . GLU A 1 105 ? -3.993 2.026 -20.699 1.00 79.81 105 GLU A O 1
ATOM 841 N N . SER A 1 106 ? -5.045 3.020 -22.402 1.00 80.44 106 SER A N 1
ATOM 842 C CA . SER A 1 106 ? -3.913 2.883 -23.335 1.00 80.44 106 SER A CA 1
ATOM 843 C C . SER A 1 106 ? -2.646 3.533 -22.786 1.00 80.44 106 SER A C 1
ATOM 845 O O . SER A 1 106 ? -1.589 2.920 -22.801 1.00 80.44 106 SER A O 1
ATOM 847 N N . GLN A 1 107 ? -2.759 4.749 -22.245 1.00 83.38 107 GLN A N 1
ATOM 848 C CA . GLN A 1 107 ? -1.612 5.453 -21.675 1.00 83.38 107 GLN A CA 1
ATOM 849 C C . GLN A 1 107 ? -1.045 4.721 -20.450 1.00 83.38 107 GLN A C 1
ATOM 851 O O . GLN A 1 107 ? 0.156 4.740 -20.212 1.00 83.38 107 GLN A O 1
ATOM 856 N N . LEU A 1 108 ? -1.905 4.090 -19.654 1.00 81.00 108 LEU A N 1
ATOM 857 C CA . LEU A 1 108 ? -1.486 3.275 -18.521 1.00 81.00 108 LEU A CA 1
ATOM 858 C C . LEU A 1 108 ? -0.728 2.016 -18.983 1.00 81.00 108 LEU A C 1
ATOM 860 O O . LEU A 1 108 ? 0.300 1.685 -18.399 1.00 81.00 108 LEU A O 1
ATOM 864 N N . TRP A 1 109 ? -1.192 1.356 -20.047 1.00 80.56 109 TRP A N 1
ATOM 865 C CA . TRP A 1 109 ? -0.480 0.234 -20.667 1.00 80.56 109 TRP A CA 1
ATOM 866 C C . TRP A 1 109 ? 0.876 0.645 -21.238 1.00 80.56 109 TRP A C 1
ATOM 868 O O . TRP A 1 109 ? 1.850 -0.079 -21.048 1.00 80.56 109 TRP A O 1
ATOM 878 N N . ASP A 1 110 ? 0.963 1.815 -21.873 1.00 85.38 110 ASP A N 1
ATOM 879 C CA . ASP A 1 110 ? 2.235 2.359 -22.354 1.00 85.38 110 ASP A CA 1
ATOM 880 C C . ASP A 1 110 ? 3.231 2.522 -21.194 1.00 85.38 110 ASP A C 1
ATOM 882 O O . ASP A 1 110 ? 4.365 2.066 -21.290 1.00 85.38 110 ASP A O 1
ATOM 886 N N . LEU A 1 111 ? 2.786 3.055 -20.050 1.00 82.81 111 LEU A N 1
ATOM 887 C CA . LEU A 1 111 ? 3.626 3.226 -18.857 1.00 82.81 111 LEU A CA 1
ATOM 888 C C . LEU A 1 111 ? 4.137 1.897 -18.276 1.00 82.81 111 LEU A C 1
ATOM 890 O O . LEU A 1 111 ? 5.283 1.828 -17.827 1.00 82.81 111 LEU A O 1
ATOM 894 N N . PHE A 1 112 ? 3.314 0.843 -18.294 1.00 79.44 112 PHE A N 1
ATOM 895 C CA . PHE A 1 112 ? 3.756 -0.501 -17.911 1.00 79.44 112 PHE A CA 1
ATOM 896 C C . PHE A 1 112 ? 4.776 -1.066 -18.904 1.00 79.44 112 PHE A C 1
ATOM 898 O O . PHE A 1 112 ? 5.816 -1.576 -18.492 1.00 79.44 112 PHE A O 1
ATOM 905 N N . ASN A 1 113 ? 4.515 -0.936 -20.207 1.00 79.62 113 ASN A N 1
ATOM 906 C CA . ASN A 1 113 ? 5.393 -1.444 -21.266 1.00 79.62 113 ASN A CA 1
ATOM 907 C C . ASN A 1 113 ? 6.743 -0.711 -21.323 1.00 79.62 113 ASN A C 1
ATOM 909 O O . ASN A 1 113 ? 7.757 -1.306 -21.681 1.00 79.62 113 ASN A O 1
ATOM 913 N N . GLU A 1 114 ? 6.766 0.568 -20.952 1.00 85.44 114 GLU A N 1
ATOM 914 C CA . GLU A 1 114 ? 7.981 1.377 -20.828 1.00 85.44 114 GLU A CA 1
ATOM 915 C C . GLU A 1 114 ? 8.806 1.036 -19.574 1.00 85.44 114 GLU A C 1
ATOM 917 O O . GLU A 1 114 ? 9.927 1.526 -19.431 1.00 85.44 114 GLU A O 1
ATOM 922 N N . GLY A 1 115 ? 8.285 0.201 -18.666 1.00 83.25 115 GLY A N 1
ATOM 923 C CA . GLY A 1 115 ? 8.978 -0.188 -17.437 1.00 83.25 115 GLY A CA 1
ATOM 924 C C . GLY A 1 115 ? 9.126 0.958 -16.435 1.00 83.25 115 GLY A C 1
ATOM 925 O O . GLY A 1 115 ? 10.071 0.971 -15.648 1.00 83.25 115 GLY A O 1
ATOM 926 N N . VAL A 1 116 ? 8.211 1.938 -16.460 1.00 86.75 116 VAL A N 1
ATOM 927 C CA . VAL A 1 116 ? 8.238 3.098 -15.547 1.00 86.75 116 VAL A CA 1
ATOM 928 C C . VAL A 1 116 ? 8.098 2.667 -14.087 1.00 86.75 116 VAL A C 1
ATOM 930 O O . VAL A 1 116 ? 8.614 3.329 -13.192 1.00 86.75 116 VAL A O 1
ATOM 933 N N . THR A 1 117 ? 7.403 1.560 -13.847 1.00 90.75 117 THR A N 1
ATOM 934 C CA . THR A 1 117 ? 7.221 0.947 -12.536 1.00 90.75 117 THR A CA 1
ATOM 935 C C . THR A 1 117 ? 7.597 -0.528 -12.597 1.00 90.75 117 THR A C 1
ATOM 937 O O . THR A 1 117 ? 7.476 -1.173 -13.636 1.00 90.75 117 THR A O 1
ATOM 940 N N . LYS A 1 118 ? 8.029 -1.073 -11.459 1.00 91.69 118 LYS A N 1
ATOM 941 C CA . LYS A 1 118 ? 8.249 -2.511 -11.278 1.00 91.69 118 LYS A CA 1
ATOM 942 C C . LYS A 1 118 ? 6.950 -3.308 -11.181 1.00 91.69 118 LYS A C 1
ATOM 944 O O . LYS A 1 118 ? 6.981 -4.533 -11.262 1.00 91.69 118 LYS A O 1
ATOM 949 N N . TYR A 1 119 ? 5.823 -2.636 -10.968 1.00 91.12 119 TYR A N 1
ATOM 950 C CA . TYR A 1 119 ? 4.524 -3.282 -10.993 1.00 91.12 119 TYR A CA 1
ATOM 951 C C . TYR A 1 119 ? 4.117 -3.571 -12.431 1.00 91.12 119 TYR A C 1
ATOM 953 O O . TYR A 1 119 ? 4.105 -2.677 -13.269 1.00 91.12 119 TYR A O 1
ATOM 961 N N . ASN A 1 120 ? 3.719 -4.808 -12.694 1.00 88.19 120 ASN A N 1
ATOM 962 C CA . ASN A 1 120 ? 2.881 -5.132 -13.839 1.00 88.19 120 ASN A CA 1
ATOM 963 C C . ASN A 1 120 ? 1.430 -5.337 -13.351 1.00 88.19 120 ASN A C 1
ATOM 965 O O . ASN A 1 120 ? 1.203 -5.452 -12.139 1.00 88.19 120 ASN A O 1
ATOM 969 N N . PRO A 1 121 ? 0.442 -5.370 -14.258 1.00 86.19 121 PRO A N 1
ATOM 970 C CA . PRO A 1 121 ? -0.960 -5.544 -13.882 1.00 86.19 121 PRO A CA 1
ATOM 971 C C . PRO A 1 121 ? -1.231 -6.803 -13.057 1.00 86.19 121 PRO A C 1
ATOM 973 O O . PRO A 1 121 ? -1.953 -6.718 -12.072 1.00 86.19 121 PRO A O 1
ATOM 976 N N . ASP A 1 122 ? -0.590 -7.930 -13.377 1.00 84.50 122 ASP A N 1
ATOM 977 C CA . ASP A 1 122 ? -0.780 -9.183 -12.637 1.00 84.50 122 ASP A CA 1
ATOM 978 C C . ASP A 1 122 ? -0.319 -9.060 -11.179 1.00 84.50 122 ASP A C 1
ATOM 980 O O . ASP A 1 122 ? -0.964 -9.595 -10.272 1.00 84.50 122 ASP A O 1
ATOM 984 N N . ILE A 1 123 ? 0.775 -8.327 -10.932 1.00 90.94 123 ILE A N 1
ATOM 985 C CA . ILE A 1 123 ? 1.244 -8.058 -9.574 1.00 90.94 123 ILE A CA 1
ATOM 986 C C . ILE A 1 123 ? 0.211 -7.238 -8.811 1.00 90.94 123 ILE A C 1
ATOM 988 O O . ILE A 1 123 ? -0.154 -7.574 -7.682 1.00 90.94 123 ILE A O 1
ATOM 992 N N . VAL A 1 124 ? -0.267 -6.163 -9.436 1.00 93.56 124 VAL A N 1
ATOM 993 C CA . VAL A 1 124 ? -1.247 -5.263 -8.828 1.00 93.56 124 VAL A CA 1
ATOM 994 C C . VAL A 1 124 ? -2.534 -6.021 -8.519 1.00 93.56 124 VAL A C 1
ATOM 996 O O . VAL A 1 124 ? -2.999 -5.972 -7.383 1.00 93.56 124 VAL A O 1
ATOM 999 N N . ASP A 1 125 ? -3.068 -6.778 -9.474 1.00 91.25 125 ASP A N 1
ATOM 1000 C CA . ASP A 1 125 ? -4.315 -7.526 -9.318 1.00 91.25 125 ASP A CA 1
ATOM 1001 C C . ASP A 1 125 ? -4.231 -8.566 -8.196 1.00 91.25 125 ASP A C 1
ATOM 1003 O O . ASP A 1 125 ? -5.166 -8.691 -7.401 1.00 91.25 125 ASP A O 1
ATOM 1007 N N . ARG A 1 126 ? -3.094 -9.260 -8.053 1.00 92.62 126 ARG A N 1
ATOM 1008 C CA . ARG A 1 126 ? -2.868 -10.203 -6.943 1.00 92.62 126 ARG A CA 1
ATOM 1009 C C . ARG A 1 126 ? -2.857 -9.512 -5.584 1.00 92.62 126 ARG A C 1
ATOM 1011 O O . ARG A 1 126 ? -3.473 -10.011 -4.647 1.00 92.62 126 ARG A O 1
ATOM 1018 N N . ILE A 1 127 ? -2.212 -8.354 -5.466 1.00 96.62 127 ILE A N 1
ATOM 1019 C CA . ILE A 1 127 ? -2.191 -7.600 -4.205 1.00 96.62 127 ILE A CA 1
ATOM 1020 C C . ILE A 1 127 ? -3.578 -7.006 -3.901 1.00 96.62 127 ILE A C 1
ATOM 1022 O O . ILE A 1 127 ? -4.021 -7.018 -2.752 1.00 96.62 127 ILE A O 1
ATOM 1026 N N . LEU A 1 128 ? -4.303 -6.524 -4.916 1.00 96.75 128 LEU A N 1
ATOM 1027 C CA . LEU A 1 128 ? -5.675 -6.027 -4.756 1.00 96.75 128 LEU A CA 1
ATOM 1028 C C . LEU A 1 128 ? -6.678 -7.151 -4.443 1.00 96.75 128 LEU A C 1
ATOM 1030 O O . LEU A 1 128 ? -7.755 -6.866 -3.918 1.00 96.75 128 LEU A O 1
ATOM 1034 N N . ALA A 1 129 ? -6.341 -8.414 -4.716 1.00 96.81 129 ALA A N 1
ATOM 1035 C CA . ALA A 1 129 ? -7.164 -9.564 -4.355 1.00 96.81 129 ALA A CA 1
ATOM 1036 C C . ALA A 1 129 ? -7.125 -9.902 -2.854 1.00 96.81 129 ALA A C 1
ATOM 1038 O O . ALA A 1 129 ? -7.998 -10.643 -2.395 1.00 96.81 129 ALA A O 1
ATOM 1039 N N . VAL A 1 130 ? -6.178 -9.344 -2.086 1.00 97.62 130 VAL A N 1
ATOM 1040 C CA . VAL A 1 130 ? -6.114 -9.520 -0.628 1.00 97.62 130 VAL A CA 1
ATOM 1041 C C . VAL A 1 130 ? -7.333 -8.888 0.037 1.00 97.62 130 VAL A C 1
ATOM 1043 O O . VAL A 1 130 ? -7.690 -7.736 -0.234 1.00 97.62 130 VAL A O 1
ATOM 1046 N N . LYS A 1 131 ? -7.955 -9.627 0.955 1.00 98.31 131 LYS A N 1
ATOM 1047 C CA . LYS A 1 131 ? -9.173 -9.228 1.660 1.00 98.31 131 LYS A CA 1
ATOM 1048 C C . LYS A 1 131 ? -8.992 -9.183 3.172 1.00 98.31 131 LYS A C 1
ATOM 1050 O O . LYS A 1 131 ? -8.064 -9.761 3.735 1.00 98.31 131 LYS A O 1
ATOM 1055 N N . ASN A 1 132 ? -9.911 -8.486 3.828 1.00 98.31 132 ASN A N 1
ATOM 1056 C CA . ASN A 1 132 ? -10.157 -8.644 5.254 1.00 98.31 132 ASN A CA 1
ATOM 1057 C C . ASN A 1 132 ? -11.065 -9.861 5.521 1.00 98.31 132 ASN A C 1
ATOM 1059 O O . ASN A 1 132 ? -11.672 -10.425 4.607 1.00 98.31 132 ASN A O 1
ATOM 1063 N N . THR A 1 133 ? -11.234 -10.219 6.791 1.00 98.12 133 THR A N 1
ATOM 1064 C CA . THR A 1 133 ? -12.126 -11.308 7.246 1.00 98.12 133 THR A CA 1
ATOM 1065 C C . THR A 1 133 ? -13.615 -11.068 6.957 1.00 98.12 133 THR A C 1
ATOM 1067 O O . THR A 1 133 ? -14.436 -11.970 7.121 1.00 98.12 133 THR A O 1
ATOM 1070 N N . HIS A 1 134 ? -13.978 -9.873 6.484 1.00 97.88 134 HIS A N 1
ATOM 1071 C CA . HIS A 1 134 ? -15.322 -9.517 6.025 1.00 97.88 134 HIS A CA 1
ATOM 1072 C C . HIS A 1 134 ? -15.485 -9.624 4.498 1.00 97.88 134 HIS A C 1
ATOM 1074 O O . HIS A 1 134 ? -16.547 -9.289 3.969 1.00 97.88 134 HIS A O 1
ATOM 1080 N N . GLY A 1 135 ? -14.459 -10.093 3.779 1.00 97.56 135 GLY A N 1
ATOM 1081 C CA . GLY A 1 135 ? -14.472 -10.264 2.327 1.00 97.56 135 GLY A CA 1
ATOM 1082 C C . GLY A 1 135 ? -14.289 -8.969 1.523 1.00 97.56 135 GLY A C 1
ATOM 1083 O O . GLY A 1 135 ? -14.513 -8.971 0.311 1.00 97.56 135 GLY A O 1
ATOM 1084 N N . GLU A 1 136 ? -13.891 -7.871 2.163 1.00 97.94 136 GLU A N 1
ATOM 1085 C CA . GLU A 1 136 ? -13.612 -6.580 1.532 1.00 97.94 136 GLU A CA 1
ATOM 1086 C C . GLU A 1 136 ? -12.147 -6.484 1.110 1.00 97.94 136 GLU A C 1
ATOM 1088 O O . GLU A 1 136 ? -11.264 -6.959 1.814 1.00 97.94 136 GLU A O 1
ATOM 1093 N N . GLN A 1 137 ? -11.880 -5.814 -0.010 1.00 97.75 137 GLN A N 1
ATOM 1094 C CA . GLN A 1 137 ? -10.522 -5.547 -0.483 1.00 97.75 137 GLN A CA 1
ATOM 1095 C C . GLN A 1 137 ? -9.714 -4.738 0.544 1.00 97.75 137 GLN A C 1
ATOM 1097 O O . GLN A 1 137 ? -10.068 -3.596 0.861 1.00 97.75 137 GLN A O 1
ATOM 1102 N N . MET A 1 138 ? -8.600 -5.317 0.993 1.00 97.81 138 MET A N 1
ATOM 1103 C CA . MET A 1 138 ? -7.784 -4.807 2.093 1.00 97.81 138 MET A CA 1
ATOM 1104 C C . MET A 1 138 ? -6.945 -3.591 1.695 1.00 97.81 138 MET A C 1
ATOM 1106 O O . MET A 1 138 ? -6.905 -2.592 2.416 1.00 97.81 138 MET A O 1
ATOM 1110 N N . PHE A 1 139 ? -6.309 -3.658 0.525 1.00 98.06 139 PHE A N 1
ATOM 1111 C CA . PHE A 1 139 ? -5.387 -2.635 0.038 1.00 98.06 139 PHE A CA 1
ATOM 1112 C C . PHE A 1 139 ? -5.933 -1.931 -1.195 1.00 98.06 139 PHE A C 1
ATOM 1114 O O . PHE A 1 139 ? -6.608 -2.537 -2.021 1.00 98.06 139 PHE A O 1
ATOM 1121 N N . SER A 1 140 ? -5.599 -0.659 -1.365 1.00 97.19 140 SER A N 1
ATOM 1122 C CA . SER A 1 140 ? -5.768 0.053 -2.632 1.00 97.19 140 SER A CA 1
ATOM 1123 C C . SER A 1 140 ? -4.436 0.600 -3.118 1.00 97.19 140 SER A C 1
ATOM 1125 O O . SER A 1 140 ? -3.612 1.028 -2.308 1.00 97.19 140 SER A O 1
ATOM 1127 N N . TRP A 1 141 ? -4.282 0.644 -4.436 1.00 96.38 141 TRP A N 1
ATOM 1128 C CA . TRP A 1 141 ? -3.133 1.215 -5.126 1.00 96.38 141 TRP A CA 1
ATOM 1129 C C . TRP A 1 141 ? -3.536 2.497 -5.851 1.00 96.38 141 TRP A C 1
ATOM 1131 O O . TRP A 1 141 ? -4.564 2.525 -6.535 1.00 96.38 141 TRP A O 1
ATOM 1141 N N . LEU A 1 142 ? -2.743 3.561 -5.720 1.00 93.75 142 LEU A N 1
ATOM 1142 C CA . LEU A 1 142 ? -3.043 4.851 -6.358 1.00 93.75 142 LEU A CA 1
ATOM 1143 C C . LEU A 1 142 ? -2.421 5.004 -7.755 1.00 93.75 142 LEU A C 1
ATOM 1145 O O . LEU A 1 142 ? -2.635 6.024 -8.415 1.00 93.75 142 LEU A O 1
ATOM 1149 N N . GLY A 1 143 ? -1.719 3.979 -8.245 1.00 91.12 143 GLY A N 1
ATOM 1150 C CA . GLY A 1 143 ? -1.108 3.968 -9.572 1.00 91.12 143 GLY A CA 1
ATOM 1151 C C . GLY A 1 143 ? -2.103 4.219 -10.703 1.00 91.12 143 GLY A C 1
ATOM 1152 O O . GLY A 1 143 ? -1.901 5.116 -11.520 1.00 91.12 143 GLY A O 1
ATOM 1153 N N . TYR A 1 144 ? -3.232 3.504 -10.703 1.00 86.56 144 TYR A N 1
ATOM 1154 C CA . TYR A 1 144 ? -4.270 3.671 -11.725 1.00 86.56 144 TYR A CA 1
ATOM 1155 C C . TYR A 1 144 ? -4.942 5.045 -11.690 1.00 86.56 144 TYR A C 1
ATOM 1157 O O . TYR A 1 144 ? -5.214 5.641 -12.730 1.00 86.56 144 TYR A O 1
ATOM 1165 N N . SER A 1 145 ? -5.249 5.543 -10.493 1.00 85.38 145 SER A N 1
ATOM 1166 C CA . SER A 1 145 ? -6.11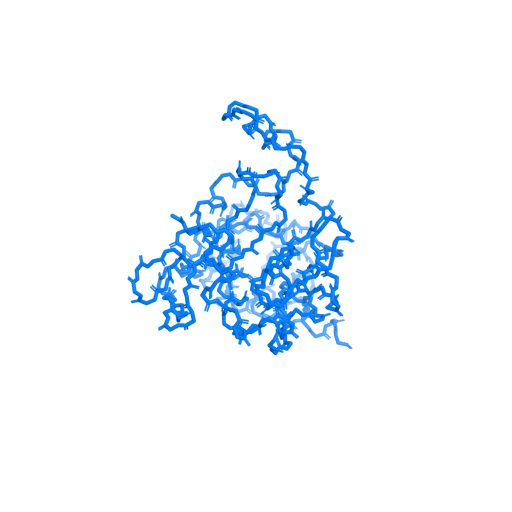2 6.712 -10.325 1.00 85.38 145 SER A CA 1
ATOM 1167 C C . SER A 1 145 ? -5.352 8.032 -10.286 1.00 85.38 145 SER A C 1
ATOM 1169 O O . SER A 1 145 ? -5.926 9.046 -10.663 1.00 85.38 145 SER A O 1
ATOM 1171 N N . LEU A 1 146 ? -4.088 8.046 -9.854 1.00 87.94 146 LEU A N 1
ATOM 1172 C CA . LEU A 1 146 ? -3.300 9.268 -9.653 1.00 87.94 146 LEU A CA 1
ATOM 1173 C C . LEU A 1 146 ? -1.904 9.217 -10.290 1.00 87.94 146 LEU A C 1
ATOM 1175 O O . LEU A 1 146 ? -1.188 10.217 -10.226 1.00 87.94 146 LEU A O 1
ATOM 1179 N N . GLY A 1 147 ? -1.517 8.092 -10.906 1.00 89.88 147 GLY A N 1
ATOM 1180 C CA . GLY A 1 147 ? -0.149 7.869 -11.387 1.00 89.88 147 GLY A CA 1
ATOM 1181 C C . GLY A 1 147 ? 0.864 7.693 -10.254 1.00 89.88 147 GLY A C 1
ATOM 1182 O O . GLY A 1 147 ? 2.059 7.862 -10.474 1.00 89.88 147 GLY A O 1
ATOM 1183 N N . ASP A 1 148 ? 0.402 7.422 -9.031 1.00 94.06 148 ASP A N 1
ATOM 1184 C CA . ASP A 1 148 ? 1.244 7.275 -7.843 1.00 94.06 148 ASP A CA 1
ATOM 1185 C C . ASP A 1 148 ? 1.604 5.798 -7.631 1.00 94.06 148 ASP A C 1
ATOM 1187 O O . ASP A 1 148 ? 0.956 5.077 -6.869 1.00 94.06 148 ASP A O 1
ATOM 1191 N N . PHE A 1 149 ? 2.586 5.322 -8.404 1.00 95.06 149 PHE A N 1
ATOM 1192 C CA . PHE A 1 149 ? 2.896 3.895 -8.516 1.00 95.06 149 PHE A CA 1
ATOM 1193 C C . PHE A 1 149 ? 3.557 3.294 -7.275 1.00 95.06 149 PHE A C 1
ATOM 1195 O O . PHE A 1 149 ? 3.454 2.088 -7.069 1.00 95.06 149 PHE A O 1
ATOM 1202 N N . MET A 1 150 ? 4.197 4.092 -6.422 1.00 96.38 150 MET A N 1
ATOM 1203 C CA . MET A 1 150 ? 4.737 3.603 -5.148 1.00 96.38 150 MET A CA 1
ATOM 1204 C C . MET A 1 150 ? 3.650 3.361 -4.099 1.00 96.38 150 MET A C 1
ATOM 1206 O O . MET A 1 150 ? 3.888 2.605 -3.160 1.00 96.38 150 MET A O 1
ATOM 1210 N N . HIS A 1 151 ? 2.494 4.018 -4.214 1.00 97.50 151 HIS A N 1
ATOM 1211 C CA . HIS A 1 151 ? 1.608 4.219 -3.076 1.00 97.50 151 HIS A CA 1
ATOM 1212 C C . HIS A 1 151 ? 0.568 3.114 -2.903 1.00 97.50 151 HIS A C 1
ATOM 1214 O O . HIS A 1 151 ? -0.378 2.975 -3.688 1.00 97.50 151 HIS A O 1
ATOM 1220 N N . TRP A 1 152 ? 0.693 2.406 -1.786 1.00 97.94 152 TRP A N 1
ATOM 1221 C CA . TRP A 1 152 ? -0.292 1.474 -1.256 1.00 97.94 152 TRP A CA 1
ATOM 1222 C C . TRP A 1 152 ? -0.905 2.025 0.023 1.00 97.94 152 TRP A C 1
ATOM 1224 O O . TRP A 1 152 ? -0.229 2.665 0.824 1.00 97.94 152 TRP A O 1
ATOM 1234 N N . GLN A 1 153 ? -2.184 1.749 0.249 1.00 97.69 153 GLN A N 1
ATOM 1235 C CA . GLN A 1 153 ? -2.872 2.171 1.468 1.00 97.69 153 GLN A CA 1
ATOM 1236 C C . GLN A 1 153 ? -3.959 1.176 1.881 1.00 97.69 153 GLN A C 1
ATOM 1238 O O . GLN A 1 153 ? -4.471 0.417 1.055 1.00 97.69 153 GLN A O 1
ATOM 1243 N N . ILE A 1 154 ? -4.346 1.228 3.154 1.00 97.75 154 ILE A N 1
ATOM 1244 C CA . ILE A 1 154 ? -5.510 0.511 3.684 1.00 97.75 154 ILE A CA 1
ATOM 1245 C C . ILE A 1 154 ? -6.804 1.047 3.058 1.00 97.75 154 ILE A C 1
ATOM 1247 O O . ILE A 1 154 ? -6.972 2.253 2.864 1.00 97.75 154 ILE A O 1
ATOM 1251 N N . ASN A 1 155 ? -7.732 0.137 2.763 1.00 97.69 155 ASN A N 1
ATOM 1252 C CA . ASN A 1 155 ? -9.018 0.418 2.122 1.00 97.69 155 ASN A CA 1
ATOM 1253 C C . ASN A 1 155 ? -10.229 -0.091 2.947 1.00 97.69 155 ASN A C 1
ATOM 1255 O O . ASN A 1 155 ? -11.336 -0.242 2.429 1.00 97.69 155 ASN A O 1
ATOM 1259 N N . VAL A 1 156 ? -10.039 -0.320 4.248 1.00 97.94 156 VAL A N 1
ATOM 1260 C CA . VAL A 1 156 ? -11.075 -0.794 5.184 1.00 97.94 156 VAL A CA 1
ATOM 1261 C C . VAL A 1 156 ? -11.115 0.074 6.453 1.00 97.94 156 VAL A C 1
ATOM 1263 O O . VAL A 1 156 ? -10.117 0.732 6.770 1.00 97.94 156 VAL A O 1
ATOM 1266 N N . PRO A 1 157 ? -12.250 0.141 7.175 1.00 97.50 157 PRO A N 1
ATOM 1267 C CA . PRO A 1 157 ? -12.339 0.887 8.430 1.00 97.50 157 PRO A CA 1
ATOM 1268 C C . PRO A 1 157 ? -11.692 0.127 9.611 1.00 97.50 157 PRO A C 1
ATOM 1270 O O . PRO A 1 157 ? -11.495 -1.090 9.512 1.00 97.50 157 PRO A O 1
ATOM 1273 N N . PRO A 1 158 ? -11.390 0.807 10.738 1.00 97.06 158 PRO A N 1
ATOM 1274 C CA . PRO A 1 158 ? -10.707 0.204 11.888 1.00 97.06 158 PRO A CA 1
ATOM 1275 C C . PRO A 1 158 ? -11.379 -1.052 12.445 1.00 97.06 158 PRO A C 1
ATOM 1277 O O . PRO A 1 158 ? -10.707 -2.010 12.809 1.00 97.06 158 PRO A O 1
ATOM 1280 N N . GLU A 1 159 ? -12.708 -1.080 12.499 1.00 97.62 159 GLU A N 1
ATOM 1281 C CA . GLU A 1 159 ? -13.478 -2.182 13.078 1.00 97.62 159 GLU A CA 1
ATOM 1282 C C . GLU A 1 159 ? -13.542 -3.441 12.198 1.00 97.62 159 GLU A C 1
ATOM 1284 O O . GLU A 1 159 ? -14.069 -4.459 12.636 1.00 97.62 159 GLU A O 1
ATOM 1289 N N . ARG A 1 160 ? -13.010 -3.382 10.968 1.00 97.31 160 ARG A N 1
ATOM 1290 C CA . ARG A 1 160 ? -12.972 -4.491 9.995 1.00 97.31 160 ARG A CA 1
ATOM 1291 C C . ARG A 1 160 ? -11.576 -4.655 9.393 1.00 97.31 160 ARG A C 1
ATOM 1293 O O . ARG A 1 160 ? -11.420 -4.945 8.211 1.00 97.31 160 ARG A O 1
ATOM 1300 N N . GLN A 1 161 ? -10.555 -4.399 10.199 1.00 96.94 161 GLN A N 1
ATOM 1301 C CA . GLN A 1 161 ? -9.167 -4.307 9.748 1.00 96.94 161 GLN A CA 1
ATOM 1302 C C . GLN A 1 161 ? -8.407 -5.639 9.675 1.00 96.94 161 GLN A C 1
ATOM 1304 O O . GLN A 1 161 ? -7.239 -5.646 9.279 1.00 96.94 161 GLN A O 1
ATOM 1309 N N . ASP A 1 162 ? -9.014 -6.733 10.126 1.00 98.19 162 ASP A N 1
ATOM 1310 C CA . ASP A 1 162 ? -8.320 -8.009 10.274 1.00 98.19 162 ASP A CA 1
ATOM 1311 C C . ASP A 1 162 ? -8.115 -8.668 8.909 1.00 98.19 162 ASP A C 1
ATOM 1313 O O . ASP A 1 162 ? -9.062 -8.815 8.134 1.00 98.19 162 ASP A O 1
ATOM 1317 N N . VAL A 1 163 ? -6.878 -9.066 8.609 1.00 97.56 163 VAL A N 1
ATOM 1318 C CA . VAL A 1 163 ? -6.505 -9.677 7.325 1.00 97.56 163 VAL A CA 1
ATOM 1319 C C . VAL A 1 163 ? -7.084 -11.088 7.224 1.00 97.56 163 VAL A C 1
ATOM 1321 O O . VAL A 1 163 ? -6.915 -11.903 8.131 1.00 97.56 163 VAL A O 1
ATOM 1324 N N . ASP A 1 164 ? -7.707 -11.411 6.090 1.00 97.44 164 ASP A N 1
ATOM 1325 C CA . ASP A 1 164 ? -7.986 -12.798 5.727 1.00 97.44 164 ASP A CA 1
ATOM 1326 C C . ASP A 1 164 ? -6.748 -13.399 5.058 1.00 97.44 164 ASP A C 1
ATOM 1328 O O . ASP A 1 164 ? -6.531 -13.269 3.849 1.00 97.44 164 ASP A O 1
ATOM 1332 N N . TRP A 1 165 ? -5.920 -14.064 5.863 1.00 94.94 165 TRP A N 1
ATOM 1333 C CA . TRP A 1 165 ? -4.666 -14.666 5.412 1.00 94.94 165 TRP A CA 1
ATOM 1334 C C . TRP A 1 165 ? -4.842 -15.703 4.296 1.00 94.94 165 TRP A C 1
ATOM 1336 O O . TRP A 1 165 ? -3.915 -15.886 3.513 1.00 94.94 165 TRP A O 1
ATOM 1346 N N . SER A 1 166 ? -6.026 -16.310 4.145 1.00 94.88 166 SER A N 1
ATOM 1347 C CA . SER A 1 166 ? -6.294 -17.233 3.032 1.00 94.88 166 SER A CA 1
ATOM 1348 C C . SER A 1 166 ? -6.310 -16.539 1.663 1.00 94.88 166 SER A C 1
ATOM 1350 O O . SER A 1 166 ? -6.125 -17.179 0.632 1.00 94.88 166 SER A O 1
ATOM 1352 N N . THR A 1 167 ? -6.491 -15.215 1.641 1.00 95.56 167 THR A N 1
ATOM 1353 C CA . THR A 1 167 ? -6.534 -14.406 0.411 1.00 95.56 167 THR A CA 1
ATOM 1354 C C . THR A 1 167 ? -5.203 -13.752 0.053 1.00 95.56 167 THR A C 1
ATOM 1356 O O . THR A 1 167 ? -5.068 -13.207 -1.037 1.00 95.56 167 THR A O 1
ATOM 1359 N N . VAL A 1 168 ? -4.208 -13.824 0.943 1.00 92.12 168 VAL A N 1
ATOM 1360 C CA . VAL A 1 168 ? -2.833 -13.362 0.676 1.00 92.12 168 VAL A CA 1
ATOM 1361 C C . VAL A 1 168 ? -2.110 -14.317 -0.291 1.00 92.12 168 VAL A C 1
ATOM 1363 O O . VAL A 1 168 ? -1.130 -13.939 -0.935 1.00 92.12 168 VAL A O 1
ATOM 1366 N N . GLY A 1 169 ? -2.648 -15.532 -0.449 1.00 75.94 169 GLY A N 1
ATOM 1367 C CA . GLY A 1 169 ? -2.067 -16.631 -1.211 1.00 75.94 169 GLY A CA 1
ATOM 1368 C C . GLY A 1 169 ? -1.116 -17.459 -0.350 1.00 75.94 169 GLY A C 1
ATOM 1369 O O . GLY A 1 169 ? -0.377 -16.919 0.476 1.00 75.94 169 GLY A O 1
ATOM 1370 N N . ASP A 1 170 ? -1.127 -18.773 -0.552 1.00 60.75 170 ASP A N 1
ATOM 1371 C CA . ASP A 1 170 ? -0.107 -19.649 0.015 1.00 60.75 170 ASP A CA 1
ATOM 1372 C C . ASP A 1 170 ? 1.209 -19.427 -0.737 1.00 60.75 170 ASP A C 1
ATOM 1374 O O . ASP A 1 170 ? 1.224 -19.275 -1.958 1.00 60.75 170 ASP A O 1
ATOM 1378 N N . SER A 1 171 ? 2.334 -19.429 -0.022 1.00 49.50 171 SER A N 1
ATOM 1379 C CA . SER A 1 171 ? 3.667 -19.338 -0.630 1.00 49.50 171 SER A CA 1
ATOM 1380 C C . SER A 1 171 ? 4.064 -20.603 -1.410 1.00 49.50 171 SER A C 1
ATOM 1382 O O . SER A 1 171 ? 5.237 -20.770 -1.737 1.00 49.50 171 SER A O 1
ATOM 1384 N N . GLU A 1 172 ? 3.120 -21.503 -1.709 1.00 41.00 172 GLU A N 1
ATOM 1385 C CA . GLU A 1 172 ? 3.263 -22.532 -2.745 1.00 41.00 172 GLU A CA 1
ATOM 1386 C C . GLU A 1 172 ? 3.158 -21.873 -4.127 1.00 41.00 172 GLU A C 1
ATOM 1388 O O . GLU A 1 172 ? 2.299 -22.183 -4.950 1.00 41.00 172 GLU A O 1
ATOM 1393 N N . MET A 1 173 ? 4.029 -20.900 -4.393 1.00 41.69 173 MET A N 1
ATOM 1394 C CA . MET A 1 173 ? 4.306 -20.554 -5.772 1.00 41.69 173 MET A CA 1
ATOM 1395 C C . MET A 1 173 ? 5.017 -21.755 -6.399 1.00 41.69 173 MET A C 1
ATOM 1397 O O . MET A 1 173 ? 6.165 -22.041 -6.057 1.00 41.69 173 MET A O 1
ATOM 1401 N N . ASP A 1 174 ? 4.374 -22.370 -7.391 1.00 37.94 174 ASP A N 1
ATOM 1402 C CA . ASP A 1 174 ? 5.024 -22.969 -8.564 1.00 37.94 174 ASP A CA 1
ATOM 1403 C C . ASP A 1 174 ? 5.863 -21.887 -9.296 1.00 37.94 174 ASP A C 1
ATOM 1405 O O . ASP A 1 174 ? 5.658 -21.581 -10.471 1.00 37.94 174 ASP A O 1
ATOM 1409 N N . MET A 1 175 ? 6.798 -21.228 -8.601 1.00 41.41 175 MET A N 1
ATOM 1410 C CA . MET A 1 175 ? 7.884 -20.524 -9.264 1.00 41.41 175 MET A CA 1
ATOM 1411 C C . MET A 1 175 ? 8.752 -21.606 -9.876 1.00 41.41 175 MET A C 1
ATOM 1413 O O . MET A 1 175 ? 9.323 -22.438 -9.165 1.00 41.41 175 MET A O 1
ATOM 1417 N N . GLN A 1 176 ? 8.893 -21.587 -11.198 1.00 41.34 176 GLN A N 1
ATOM 1418 C CA . GLN A 1 176 ? 10.055 -22.225 -11.783 1.00 41.34 176 GLN A CA 1
ATOM 1419 C C . GLN A 1 176 ? 11.280 -21.524 -11.189 1.00 41.34 176 GLN A C 1
ATOM 1421 O O . GLN A 1 176 ? 11.555 -20.358 -11.447 1.00 41.34 176 GLN A O 1
ATOM 1426 N N . TRP A 1 177 ? 11.979 -22.250 -10.317 1.00 38.84 177 TRP A N 1
ATOM 1427 C CA . TRP A 1 177 ? 13.157 -21.822 -9.561 1.00 38.84 177 TRP A CA 1
ATOM 1428 C C . TRP A 1 177 ? 14.279 -21.209 -10.422 1.00 38.84 177 TRP A C 1
ATOM 1430 O O . TRP A 1 177 ? 15.187 -20.586 -9.875 1.00 38.84 177 TRP A O 1
ATOM 1440 N N . SER A 1 178 ? 14.199 -21.359 -11.750 1.00 43.25 178 SER A N 1
ATOM 1441 C CA . SER A 1 178 ? 15.029 -20.680 -12.749 1.00 43.25 178 SER A CA 1
ATOM 1442 C C . SER A 1 178 ? 14.930 -19.155 -12.717 1.00 43.25 178 SER A C 1
ATOM 1444 O O . SER A 1 178 ? 15.835 -18.496 -13.215 1.00 43.25 178 SER A O 1
ATOM 1446 N N . ASP A 1 179 ? 13.864 -18.594 -12.139 1.00 41.28 179 ASP A N 1
ATOM 1447 C CA . ASP A 1 179 ? 13.557 -17.166 -12.281 1.00 41.28 179 ASP A CA 1
ATOM 1448 C C . ASP A 1 179 ? 13.990 -16.320 -11.065 1.00 41.28 179 ASP A C 1
ATOM 1450 O O . ASP A 1 179 ? 13.922 -15.093 -11.110 1.00 41.28 179 ASP A O 1
ATOM 1454 N N . ILE A 1 180 ? 14.434 -16.953 -9.969 1.00 44.09 180 ILE A N 1
ATOM 1455 C CA . ILE A 1 180 ? 14.673 -16.288 -8.667 1.00 44.09 180 ILE A CA 1
ATOM 1456 C C . ILE A 1 180 ? 16.161 -16.130 -8.344 1.00 44.09 180 ILE A C 1
ATOM 1458 O O . ILE A 1 180 ? 16.556 -15.219 -7.618 1.00 44.09 180 ILE A O 1
ATOM 1462 N N . VAL A 1 181 ? 16.998 -17.039 -8.832 1.00 47.41 181 VAL A N 1
ATOM 1463 C CA . VAL A 1 181 ? 18.394 -17.141 -8.416 1.00 47.41 181 VAL A CA 1
ATOM 1464 C C . VAL A 1 181 ? 19.229 -17.183 -9.681 1.00 47.41 181 VAL A C 1
ATOM 1466 O O . VAL A 1 181 ? 19.131 -18.139 -10.447 1.00 47.41 181 VAL A O 1
ATOM 1469 N N . ASP A 1 182 ? 20.021 -16.138 -9.919 1.00 49.78 182 ASP A N 1
ATOM 1470 C CA . ASP A 1 182 ? 20.957 -16.158 -11.036 1.00 49.78 182 ASP A CA 1
ATOM 1471 C C . ASP A 1 182 ? 21.984 -17.292 -10.869 1.00 49.78 182 ASP A C 1
ATOM 1473 O O . ASP A 1 182 ? 22.261 -17.775 -9.763 1.00 49.78 182 ASP A O 1
ATOM 1477 N N . ASP A 1 183 ? 22.552 -17.736 -11.989 1.00 52.03 183 ASP A N 1
ATOM 1478 C CA . ASP A 1 183 ? 23.488 -18.865 -12.028 1.00 52.03 183 ASP A CA 1
ATOM 1479 C C . ASP A 1 183 ? 24.674 -18.679 -11.064 1.00 52.03 183 ASP A C 1
ATOM 1481 O O . ASP A 1 183 ? 25.205 -19.643 -10.510 1.00 52.03 183 ASP A O 1
ATOM 1485 N N . ALA A 1 184 ? 25.078 -17.426 -10.828 1.00 52.06 184 ALA A N 1
ATOM 1486 C CA . ALA A 1 184 ? 26.184 -17.080 -9.945 1.00 52.06 184 ALA A CA 1
ATOM 1487 C C . ALA A 1 184 ? 25.850 -17.336 -8.469 1.00 52.06 184 ALA A C 1
ATOM 1489 O O . ALA A 1 184 ? 26.694 -17.815 -7.707 1.00 52.06 184 ALA A O 1
ATOM 1490 N N . THR A 1 185 ? 24.614 -17.055 -8.063 1.00 54.06 185 THR A N 1
ATOM 1491 C CA . THR A 1 185 ? 24.142 -17.261 -6.693 1.00 54.06 185 THR A CA 1
ATOM 1492 C C . THR A 1 185 ? 23.960 -18.752 -6.390 1.00 54.06 185 THR A C 1
ATOM 1494 O O . THR A 1 185 ? 24.328 -19.205 -5.303 1.00 54.06 185 THR A O 1
ATOM 1497 N N . TRP A 1 186 ? 23.503 -19.545 -7.366 1.00 55.50 186 TRP A N 1
ATOM 1498 C CA . TRP A 1 186 ? 23.450 -21.011 -7.253 1.00 55.50 186 TRP A CA 1
ATOM 1499 C C . TRP A 1 186 ? 24.839 -21.652 -7.187 1.00 55.50 186 TRP A C 1
ATOM 1501 O O . TRP A 1 186 ? 25.086 -22.496 -6.323 1.00 55.50 186 TRP A O 1
ATOM 1511 N N . ALA A 1 187 ? 25.759 -21.235 -8.063 1.00 53.03 187 ALA A N 1
ATOM 1512 C CA . ALA A 1 187 ? 27.131 -21.741 -8.076 1.00 53.03 187 ALA A CA 1
ATOM 1513 C C . ALA A 1 187 ? 27.831 -21.511 -6.730 1.00 53.03 187 ALA A C 1
ATOM 1515 O O . ALA A 1 187 ? 28.511 -22.399 -6.219 1.00 53.03 187 ALA A O 1
ATOM 1516 N N . LYS A 1 188 ? 27.588 -20.353 -6.110 1.00 53.88 188 LYS A N 1
ATOM 1517 C CA . LYS A 1 188 ? 28.138 -20.016 -4.799 1.00 53.88 188 LYS A CA 1
ATOM 1518 C C . LYS A 1 188 ? 27.597 -20.903 -3.673 1.00 53.88 188 LYS A C 1
ATOM 1520 O O . LYS A 1 188 ? 28.373 -21.378 -2.853 1.00 53.88 188 LYS A O 1
ATOM 1525 N N . ALA A 1 189 ? 26.290 -21.169 -3.649 1.00 52.62 189 ALA A N 1
ATOM 1526 C CA . ALA A 1 189 ? 25.685 -22.047 -2.645 1.00 52.62 189 ALA A CA 1
ATOM 1527 C C . ALA A 1 189 ? 26.198 -23.500 -2.745 1.00 52.62 189 ALA A C 1
ATOM 1529 O O . ALA A 1 189 ? 26.336 -24.181 -1.727 1.00 52.62 189 ALA A O 1
ATOM 1530 N N . TYR A 1 190 ? 26.528 -23.957 -3.958 1.00 53.22 190 TYR A N 1
ATOM 1531 C CA . TYR A 1 190 ? 27.209 -25.232 -4.179 1.00 53.22 190 TYR A CA 1
ATOM 1532 C C . TYR A 1 190 ? 28.673 -25.213 -3.705 1.00 53.22 190 TYR A C 1
ATOM 1534 O O . TYR A 1 190 ? 29.089 -26.113 -2.978 1.00 53.22 190 TYR A O 1
ATOM 1542 N N . GLU A 1 191 ? 29.458 -24.201 -4.095 1.00 54.19 191 GLU A N 1
ATOM 1543 C CA . GLU A 1 191 ? 30.870 -24.068 -3.692 1.00 54.19 191 GLU A CA 1
ATOM 1544 C C . GLU A 1 191 ? 31.041 -24.019 -2.172 1.00 54.19 191 GLU A C 1
ATOM 1546 O O . GLU A 1 191 ? 31.981 -24.604 -1.632 1.00 54.19 191 GLU A O 1
ATOM 1551 N N . ASP A 1 192 ? 30.100 -23.375 -1.484 1.00 59.09 192 ASP A N 1
ATOM 1552 C CA . ASP A 1 192 ? 30.095 -23.268 -0.029 1.00 59.09 192 ASP A CA 1
ATOM 1553 C C . ASP A 1 192 ? 29.565 -24.558 0.662 1.00 59.09 192 ASP A C 1
ATOM 1555 O O . ASP A 1 192 ? 29.506 -24.632 1.889 1.00 59.09 192 ASP A O 1
ATOM 1559 N N . GLY A 1 193 ? 29.241 -25.609 -0.109 1.00 47.28 193 GLY A N 1
ATOM 1560 C CA . GLY A 1 193 ? 28.933 -26.960 0.378 1.00 47.28 193 GLY A CA 1
ATOM 1561 C C . GLY A 1 193 ? 27.517 -27.151 0.924 1.00 47.28 193 GLY A C 1
ATOM 1562 O O . GLY A 1 193 ? 27.265 -28.116 1.643 1.00 47.28 193 GLY A O 1
ATOM 1563 N N . PHE A 1 194 ? 26.592 -26.241 0.612 1.00 46.09 194 PHE A N 1
ATOM 1564 C CA . PHE A 1 194 ? 25.227 -26.262 1.151 1.00 46.09 194 PHE A CA 1
ATOM 1565 C C . PHE A 1 194 ? 24.247 -27.110 0.334 1.00 46.09 194 PHE A C 1
ATOM 1567 O O . PHE A 1 194 ? 23.150 -27.405 0.807 1.00 46.09 194 PHE A O 1
ATOM 1574 N N . ILE A 1 195 ? 24.633 -27.495 -0.884 1.00 45.88 195 ILE A N 1
ATOM 1575 C CA . ILE A 1 195 ? 23.873 -28.360 -1.788 1.00 45.88 195 ILE A CA 1
ATOM 1576 C C . ILE A 1 195 ? 24.827 -29.451 -2.287 1.00 45.88 195 ILE A C 1
ATOM 1578 O O . ILE A 1 195 ? 25.903 -29.143 -2.797 1.00 45.88 195 ILE A O 1
ATOM 1582 N N . GLU A 1 196 ? 24.446 -30.722 -2.172 1.00 42.50 196 GLU A N 1
ATOM 1583 C CA . GLU A 1 196 ? 25.213 -31.840 -2.741 1.00 42.50 196 GLU A CA 1
ATOM 1584 C C . GLU A 1 196 ? 24.836 -32.030 -4.223 1.00 42.50 196 GLU A C 1
ATOM 1586 O O . GLU A 1 196 ? 23.656 -32.092 -4.550 1.00 42.50 196 GLU A O 1
ATOM 1591 N N . GLY A 1 197 ? 25.807 -32.092 -5.149 1.00 49.78 197 GLY A N 1
ATOM 1592 C CA . GLY A 1 197 ? 25.531 -32.146 -6.598 1.00 49.78 197 GLY A CA 1
ATOM 1593 C C . GLY A 1 197 ? 26.730 -31.881 -7.513 1.00 49.78 197 GLY A C 1
ATOM 1594 O O . GLY A 1 197 ? 27.859 -31.891 -7.056 1.00 49.78 197 GLY A O 1
ATOM 1595 N N . ASN A 1 198 ? 26.517 -31.671 -8.818 1.00 43.66 198 ASN A N 1
ATOM 1596 C CA . ASN A 1 198 ? 27.563 -31.246 -9.763 1.00 43.66 198 ASN A CA 1
ATOM 1597 C C . ASN A 1 198 ? 27.137 -29.918 -10.422 1.00 43.66 198 ASN A C 1
ATOM 1599 O O . ASN A 1 198 ? 26.148 -29.915 -11.156 1.00 43.66 198 ASN A O 1
ATOM 1603 N N . PRO A 1 199 ? 27.880 -28.814 -10.235 1.00 41.34 199 PRO A N 1
ATOM 1604 C CA . PRO A 1 199 ? 27.502 -27.479 -10.697 1.00 41.34 199 PRO A CA 1
ATOM 1605 C C . PRO A 1 199 ? 27.623 -27.323 -12.217 1.00 41.34 199 PRO A C 1
ATOM 1607 O O . PRO A 1 199 ? 27.104 -26.369 -12.784 1.00 41.34 199 PRO A O 1
ATOM 1610 N N . ALA A 1 200 ? 28.276 -28.267 -12.907 1.00 39.56 200 ALA A N 1
ATOM 1611 C CA . ALA A 1 200 ? 28.319 -28.294 -14.368 1.00 39.56 200 ALA A CA 1
ATOM 1612 C C . ALA A 1 200 ? 26.975 -28.705 -15.002 1.00 39.56 200 ALA A C 1
ATOM 1614 O O . ALA A 1 200 ? 26.833 -28.651 -16.224 1.00 39.56 200 ALA A O 1
ATOM 1615 N N . VAL A 1 201 ? 25.993 -29.121 -14.194 1.00 41.31 201 VAL A N 1
ATOM 1616 C CA . VAL A 1 201 ? 24.643 -29.477 -14.637 1.00 41.31 201 VAL A CA 1
ATOM 1617 C C . VAL A 1 201 ? 23.699 -28.313 -14.335 1.00 41.31 201 VAL A C 1
ATOM 1619 O O . VAL A 1 201 ? 22.924 -28.329 -13.386 1.00 41.31 201 VAL A O 1
ATOM 1622 N N . MET A 1 202 ? 23.773 -27.279 -15.172 1.00 38.03 202 MET A N 1
ATOM 1623 C CA . MET A 1 202 ? 22.695 -26.294 -15.312 1.00 38.03 202 MET A CA 1
ATOM 1624 C C . MET A 1 202 ? 21.388 -27.012 -15.715 1.00 38.03 202 MET A C 1
ATOM 1626 O O . MET A 1 202 ? 21.445 -28.018 -16.432 1.00 38.03 202 MET A O 1
ATOM 1630 N N . PRO A 1 203 ? 20.207 -26.550 -15.267 1.00 38.88 203 PRO A N 1
ATOM 1631 C CA . PRO A 1 203 ? 19.007 -27.371 -15.183 1.00 38.88 203 PRO A CA 1
ATOM 1632 C C . PRO A 1 203 ? 18.420 -27.712 -16.556 1.00 38.88 203 PRO A C 1
ATOM 1634 O O . PRO A 1 203 ? 17.563 -27.031 -17.108 1.00 38.88 203 PRO A O 1
ATOM 1637 N N . GLN A 1 204 ? 18.780 -28.898 -17.023 1.00 32.72 204 GLN A N 1
ATOM 1638 C CA . GLN A 1 204 ? 17.766 -29.935 -17.134 1.00 32.72 204 GLN A CA 1
ATOM 1639 C C . GLN A 1 204 ? 17.929 -30.858 -15.916 1.00 32.72 204 GLN A C 1
ATOM 1641 O O . GLN A 1 204 ? 18.650 -31.843 -15.971 1.00 32.72 204 GLN A O 1
ATOM 1646 N N . TYR A 1 205 ? 17.328 -30.461 -14.790 1.00 45.69 205 TYR A N 1
ATOM 1647 C CA . TYR A 1 205 ? 16.847 -31.320 -13.698 1.00 45.69 205 TYR A CA 1
ATOM 1648 C C . TYR A 1 205 ? 17.585 -32.638 -13.374 1.00 45.69 205 TYR A C 1
ATOM 1650 O O . TYR A 1 205 ? 16.932 -33.666 -13.449 1.00 45.69 205 TYR A O 1
ATOM 1658 N N . TYR A 1 206 ? 18.841 -32.684 -12.913 1.00 33.84 206 TYR A N 1
ATOM 1659 C CA . TYR A 1 206 ? 19.360 -33.939 -12.322 1.00 33.84 206 TYR A CA 1
ATOM 1660 C C . TYR A 1 206 ? 20.471 -33.713 -11.281 1.00 33.84 206 TYR A C 1
ATOM 1662 O O . TYR A 1 206 ? 21.586 -33.340 -11.639 1.00 33.84 206 TYR A O 1
ATOM 1670 N N . PHE A 1 207 ? 20.195 -34.022 -10.005 1.00 37.28 207 PHE A N 1
ATOM 1671 C CA . PHE A 1 207 ? 21.237 -34.488 -9.081 1.00 37.28 207 PHE A CA 1
ATOM 1672 C C . PHE A 1 207 ? 21.474 -35.986 -9.318 1.00 37.28 207 PHE A C 1
ATOM 1674 O O . PHE A 1 207 ? 20.635 -36.666 -9.916 1.00 37.28 207 PHE A O 1
ATOM 1681 N N . ALA A 1 208 ? 22.619 -36.504 -8.865 1.00 42.25 208 ALA A N 1
ATOM 1682 C CA . ALA A 1 208 ? 23.042 -37.888 -9.104 1.00 42.25 208 ALA A CA 1
ATOM 1683 C C . ALA A 1 208 ? 22.031 -38.952 -8.616 1.00 42.25 208 ALA A C 1
ATOM 1685 O O . ALA A 1 208 ? 22.031 -40.055 -9.156 1.00 42.25 208 ALA A O 1
ATOM 1686 N N . ASP A 1 209 ? 21.131 -38.585 -7.693 1.00 45.97 209 ASP A N 1
ATOM 1687 C CA . ASP A 1 209 ? 20.093 -39.453 -7.120 1.00 45.97 209 ASP A CA 1
ATOM 1688 C C . ASP A 1 209 ? 18.644 -38.990 -7.411 1.00 45.97 209 ASP A C 1
ATOM 1690 O O . ASP A 1 209 ? 17.691 -39.528 -6.847 1.00 45.97 209 ASP A O 1
ATOM 1694 N N . GLY A 1 210 ? 18.444 -38.033 -8.329 1.00 42.28 210 GLY A N 1
ATOM 1695 C CA . GLY A 1 210 ? 17.118 -37.540 -8.741 1.00 42.28 210 GLY A CA 1
ATOM 1696 C C . GLY A 1 210 ? 16.910 -36.031 -8.536 1.00 42.28 210 GLY A C 1
ATOM 1697 O O . GLY A 1 210 ? 17.850 -35.311 -8.213 1.00 42.28 210 GLY A O 1
ATOM 1698 N N . PRO A 1 211 ? 15.703 -35.496 -8.796 1.00 45.22 211 PRO A N 1
ATOM 1699 C CA . PRO A 1 211 ? 15.392 -34.095 -8.520 1.00 45.22 211 PRO A CA 1
ATOM 1700 C C . PRO A 1 211 ? 15.359 -33.831 -7.007 1.00 45.22 211 PRO A C 1
ATOM 1702 O O . PRO A 1 211 ? 14.849 -34.659 -6.255 1.00 45.22 211 PRO A O 1
ATOM 1705 N N . ALA A 1 212 ? 15.853 -32.664 -6.577 1.00 49.09 212 ALA A N 1
ATOM 1706 C CA . ALA A 1 212 ? 15.728 -32.224 -5.187 1.00 49.09 212 ALA A CA 1
ATOM 1707 C C . ALA A 1 212 ? 14.256 -32.222 -4.755 1.00 49.09 212 ALA A C 1
ATOM 1709 O O . ALA A 1 212 ? 13.377 -31.771 -5.503 1.00 49.09 212 ALA A O 1
ATOM 1710 N N . THR A 1 213 ? 14.000 -32.705 -3.544 1.00 57.28 213 THR A N 1
ATOM 1711 C CA . THR A 1 213 ? 12.671 -32.689 -2.936 1.00 57.28 213 THR A CA 1
ATOM 1712 C C . THR A 1 213 ? 12.254 -31.257 -2.593 1.00 57.28 213 THR A C 1
ATOM 1714 O O . THR A 1 213 ? 13.089 -30.372 -2.396 1.00 57.28 213 THR A O 1
ATOM 1717 N N . GLU A 1 214 ? 10.948 -31.002 -2.512 1.00 50.09 214 GLU A N 1
ATOM 1718 C CA . GLU A 1 214 ? 10.431 -29.676 -2.138 1.00 50.09 214 GLU A CA 1
ATOM 1719 C C . GLU A 1 214 ? 10.880 -29.241 -0.731 1.00 50.09 214 GLU A C 1
ATOM 1721 O O . GLU A 1 214 ? 11.152 -28.061 -0.498 1.00 50.09 214 GLU A O 1
ATOM 1726 N N . ASP A 1 215 ? 11.062 -30.190 0.191 1.00 49.94 215 ASP A N 1
ATOM 1727 C CA . ASP A 1 215 ? 11.548 -29.910 1.545 1.00 49.94 215 ASP A CA 1
ATOM 1728 C C . ASP A 1 215 ? 13.012 -29.439 1.557 1.00 49.94 215 ASP A C 1
ATOM 1730 O O . ASP A 1 215 ? 13.372 -28.531 2.310 1.00 49.94 215 ASP A O 1
ATOM 1734 N N . GLU A 1 216 ? 13.863 -29.998 0.692 1.00 47.81 216 GLU A N 1
ATOM 1735 C CA . GLU A 1 216 ? 15.267 -29.584 0.554 1.00 47.81 216 GLU A CA 1
ATOM 1736 C C . GLU A 1 216 ? 15.379 -28.165 -0.015 1.00 47.81 216 GLU A C 1
ATOM 1738 O O . GLU A 1 216 ? 16.131 -27.340 0.511 1.00 47.81 216 GLU A O 1
ATOM 1743 N N . LYS A 1 217 ? 14.558 -27.838 -1.021 1.00 47.66 217 LYS A N 1
ATOM 1744 C CA . LYS A 1 217 ? 14.488 -26.487 -1.607 1.00 47.66 217 LYS A CA 1
ATOM 1745 C C . LYS A 1 217 ? 14.022 -25.453 -0.582 1.00 47.66 217 LYS A C 1
ATOM 1747 O O . LYS A 1 217 ? 14.624 -24.387 -0.437 1.00 47.66 217 LYS A O 1
ATOM 1752 N N . LYS A 1 218 ? 12.984 -25.789 0.187 1.00 45.50 218 LYS A N 1
ATOM 1753 C CA . LYS A 1 218 ? 12.432 -24.940 1.250 1.00 45.50 218 LYS A CA 1
ATOM 1754 C C . LYS A 1 218 ? 13.441 -24.679 2.370 1.00 45.50 218 LYS A C 1
ATOM 1756 O O . LYS A 1 218 ? 13.528 -23.558 2.876 1.00 45.50 218 LYS A O 1
ATOM 1761 N N . ASN A 1 219 ? 14.229 -25.686 2.745 1.00 47.53 219 ASN A N 1
ATOM 1762 C CA . ASN A 1 219 ? 15.268 -25.546 3.765 1.00 47.53 219 ASN A CA 1
ATOM 1763 C C . ASN A 1 219 ? 16.413 -24.627 3.312 1.00 47.53 219 ASN A C 1
ATOM 1765 O O . ASN A 1 219 ? 16.851 -23.784 4.100 1.00 47.53 219 ASN A O 1
ATOM 1769 N N . ALA A 1 220 ? 16.842 -24.719 2.050 1.00 47.78 220 ALA A N 1
ATOM 1770 C CA . ALA A 1 220 ? 17.857 -23.830 1.482 1.00 47.78 220 ALA A CA 1
ATOM 1771 C C . ALA A 1 220 ? 17.389 -22.361 1.444 1.00 47.78 220 ALA A C 1
ATOM 1773 O O . ALA A 1 220 ? 18.114 -21.473 1.896 1.00 47.78 220 ALA A O 1
ATOM 1774 N N . TYR A 1 221 ? 16.150 -22.098 1.008 1.00 45.50 221 TYR A N 1
ATOM 1775 C CA . TYR A 1 221 ? 15.566 -20.749 1.004 1.00 45.50 221 TYR A CA 1
ATOM 1776 C C . TYR A 1 221 ? 15.503 -20.132 2.407 1.00 45.50 221 TYR A C 1
ATOM 1778 O O . TYR A 1 221 ? 15.988 -19.021 2.626 1.00 45.50 221 TYR A O 1
ATOM 1786 N N . ASN A 1 222 ? 14.956 -20.866 3.382 1.00 45.44 222 ASN A N 1
ATOM 1787 C CA . ASN A 1 222 ? 14.848 -20.381 4.759 1.00 45.44 222 ASN A CA 1
ATOM 1788 C C . ASN A 1 222 ? 16.219 -20.045 5.357 1.00 45.44 222 ASN A C 1
ATOM 1790 O O . ASN A 1 222 ? 16.334 -19.123 6.164 1.00 45.44 222 ASN A O 1
ATOM 1794 N N . HIS A 1 223 ? 17.261 -20.773 4.955 1.00 45.75 223 HIS A N 1
ATOM 1795 C CA . HIS A 1 223 ? 18.625 -20.508 5.383 1.00 45.75 223 HIS A CA 1
ATOM 1796 C C . HIS A 1 223 ? 19.215 -19.256 4.721 1.00 45.75 223 HIS A C 1
ATOM 1798 O O . HIS A 1 223 ? 19.732 -18.400 5.433 1.00 45.75 223 HIS A O 1
ATOM 1804 N N . ILE A 1 224 ? 19.074 -19.100 3.399 1.00 47.41 224 ILE A N 1
ATOM 1805 C CA . ILE A 1 224 ? 19.550 -17.917 2.658 1.00 47.41 224 ILE A CA 1
ATOM 1806 C C . ILE A 1 224 ? 18.869 -16.649 3.176 1.00 47.41 224 ILE A C 1
ATOM 1808 O O . ILE A 1 224 ? 19.541 -15.663 3.475 1.00 47.41 224 ILE A O 1
ATOM 1812 N N . MET A 1 225 ? 17.548 -16.686 3.359 1.00 43.44 225 MET A N 1
ATOM 1813 C CA . MET A 1 225 ? 16.804 -15.565 3.931 1.00 43.44 225 MET A CA 1
ATOM 1814 C C . MET A 1 225 ? 17.255 -15.265 5.363 1.00 43.44 225 MET A C 1
ATOM 1816 O O . MET A 1 225 ? 17.390 -14.100 5.732 1.00 43.44 225 MET A O 1
ATOM 1820 N N . ARG A 1 226 ? 17.546 -16.293 6.172 1.00 45.41 226 ARG A N 1
ATOM 1821 C CA . ARG A 1 226 ? 18.086 -16.108 7.526 1.00 45.41 226 ARG A CA 1
ATOM 1822 C C . ARG A 1 226 ? 19.476 -15.474 7.509 1.00 45.41 226 ARG A C 1
ATOM 1824 O O . ARG A 1 226 ? 19.698 -14.542 8.273 1.00 45.41 226 ARG A O 1
ATOM 1831 N N . GLU A 1 227 ? 20.376 -15.911 6.631 1.00 42.03 227 GLU A N 1
ATOM 1832 C CA . GLU A 1 227 ? 21.701 -15.299 6.487 1.00 42.03 227 GLU A CA 1
ATOM 1833 C C . GLU A 1 227 ? 21.623 -13.855 5.986 1.00 42.03 227 GLU A C 1
ATOM 1835 O O . GLU A 1 227 ? 22.335 -12.995 6.501 1.00 42.03 227 GLU A O 1
ATOM 1840 N N . GLN A 1 228 ? 20.746 -13.553 5.023 1.00 40.94 228 GLN A N 1
ATOM 1841 C CA . GLN A 1 228 ? 20.530 -12.177 4.573 1.00 40.94 228 GLN A CA 1
ATOM 1842 C C . GLN A 1 228 ? 20.025 -11.294 5.719 1.00 40.94 228 GLN A C 1
ATOM 1844 O O . GLN A 1 228 ? 20.555 -10.204 5.922 1.00 40.94 228 GLN A O 1
ATOM 1849 N N . MET A 1 229 ? 19.083 -11.792 6.528 1.00 35.78 229 MET A N 1
ATOM 1850 C CA . MET A 1 229 ? 18.599 -11.094 7.724 1.00 35.78 229 MET A CA 1
ATOM 1851 C C . MET A 1 229 ? 19.677 -10.925 8.809 1.00 35.78 229 MET A C 1
ATOM 1853 O O . MET A 1 229 ? 19.655 -9.938 9.548 1.00 35.78 229 MET A O 1
ATOM 1857 N N . GLU A 1 230 ? 20.610 -11.871 8.941 1.00 38.44 230 GLU A N 1
ATOM 1858 C CA . GLU A 1 230 ? 21.706 -11.823 9.919 1.00 38.44 230 GLU A CA 1
ATOM 1859 C C . GLU A 1 230 ? 22.859 -10.909 9.481 1.00 38.44 230 GLU A C 1
ATOM 1861 O O . GLU A 1 230 ? 23.446 -10.246 10.332 1.00 38.44 230 GLU A O 1
ATOM 1866 N N . ARG A 1 231 ? 23.139 -10.796 8.177 1.00 36.94 231 ARG A N 1
ATOM 1867 C CA . ARG A 1 231 ? 24.153 -9.874 7.624 1.00 36.94 231 ARG A CA 1
ATOM 1868 C C . ARG A 1 231 ? 23.730 -8.402 7.664 1.00 36.94 231 ARG A C 1
ATOM 1870 O O . ARG A 1 231 ? 24.581 -7.528 7.543 1.00 36.94 231 ARG A O 1
ATOM 1877 N N . THR A 1 232 ? 22.437 -8.123 7.829 1.00 34.97 232 THR A N 1
ATOM 1878 C CA . THR A 1 232 ? 21.874 -6.763 7.935 1.00 34.97 232 THR A CA 1
ATOM 1879 C C . THR A 1 232 ? 21.712 -6.250 9.375 1.00 34.97 232 THR A C 1
ATOM 1881 O O . THR A 1 232 ? 21.090 -5.207 9.580 1.00 34.97 232 THR A O 1
ATOM 1884 N N . LYS A 1 233 ? 22.242 -6.968 10.374 1.00 33.81 233 LYS A N 1
ATOM 1885 C CA . LYS A 1 233 ? 22.340 -6.516 11.774 1.00 33.81 233 LYS A CA 1
ATOM 1886 C C . LYS A 1 233 ? 23.718 -5.936 12.066 1.00 33.81 233 LYS A C 1
ATOM 1888 O O . LYS A 1 233 ? 23.761 -4.956 12.842 1.00 33.81 233 LYS A O 1
#

Organism: NCBI:txid412755